Protein AF-A0A1I5VZB1-F1 (afdb_monomer)

Foldseek 3Di:
DPDDPPPVPPPPPPPDPQDKFAFAAQDWLFWTATPVRAIAGEPQKAFDDCPDVLTVVSSVVVCVVGHRHIWGWDAFPPDDQADPVRHGYTQTHDPNDRVSLVCLLQPRIARPPPDDTDCSVSSVVSNVNCLVVCGRCNPPPNVVVVVVVVVVVVVVVVVVVDPVVVVVVVVVVVVVVVVVVVVVVD

Sequence (186 aa):
MKQSFLIILTLLTLNCFGTTTKVTRVIDGDTFETETGEKVRLVGINAPEIRDIFGEEAKQHLISLIENKTVDLEADHISSDRDRYGRLLRYVILNNTDINKQMVLDGYAFAYLKYHFDKEEEYKQAELFSKQENKGIWNNQQSEAIKKEQAKNDNNIFSYFTFKNVIVTASVLLLLIAGIYYYYKK

Secondary structure (DSSP, 8-state):
--SSSSSSSSS-------EEEEEEEE-SSSEEEETTS-EEEETTEEPPPTTSTTHHHHHHHHHHHHTTSEEEEE--SSS-SB-TTS-EEEEEEETTEEHHHHHHHTTSSEE-TTS--TTHHHHHHHHHHHHHTT-GGGSTTTHHHHHHHHHHHHHHHHHHS-HHHHHHHHHHHHHHHHHHHHHHT-

Solvent-accessible surface area (backbone atoms only — not comparable to full-atom values): 10306 Å² total; per-residue (Å²): 143,86,80,85,78,77,76,84,81,77,83,86,84,85,88,76,78,58,49,71,45,40,29,67,43,65,76,37,30,44,33,33,29,33,74,86,70,50,42,39,31,41,48,62,48,44,33,41,52,62,92,43,86,62,3,54,60,15,22,53,52,44,37,76,73,43,52,78,34,70,32,32,38,35,72,55,88,75,42,64,65,48,52,101,83,69,31,37,32,24,47,42,33,48,96,92,36,56,47,46,49,46,36,15,42,54,15,35,25,44,54,38,78,89,58,75,50,89,58,52,70,62,31,47,51,27,32,55,49,11,49,76,70,39,25,58,58,42,25,86,82,50,33,69,57,51,55,52,53,54,54,50,53,56,50,52,57,50,60,71,67,34,72,69,57,57,52,51,52,51,53,53,51,52,51,51,52,51,51,52,53,58,65,73,73,112

pLDDT: mean 85.16, std 17.72, range [46.12, 98.81]

Organism: NCBI:txid1465490

Structure (mmCIF, N/CA/C/O backbone):
data_AF-A0A1I5VZB1-F1
#
_entry.id   AF-A0A1I5VZB1-F1
#
loop_
_atom_site.group_PDB
_atom_site.id
_atom_site.type_symbol
_atom_site.label_atom_id
_atom_site.label_alt_id
_atom_site.label_comp_id
_atom_site.label_asym_id
_atom_site.label_entity_id
_atom_site.label_seq_id
_atom_site.pdbx_PDB_ins_code
_atom_site.Cartn_x
_atom_site.Cartn_y
_atom_site.Cartn_z
_atom_site.occupancy
_atom_site.B_iso_or_equiv
_atom_site.auth_seq_id
_atom_site.auth_comp_id
_atom_site.auth_asym_id
_atom_site.auth_atom_id
_atom_site.pdbx_PDB_model_num
ATOM 1 N N . MET A 1 1 ? -39.648 43.225 0.494 1.00 52.84 1 MET A N 1
ATOM 2 C CA . MET A 1 1 ? -39.355 42.028 -0.332 1.00 52.84 1 MET A CA 1
ATOM 3 C C . MET A 1 1 ? -37.874 41.962 -0.745 1.00 52.84 1 MET A C 1
ATOM 5 O O . MET A 1 1 ? -37.589 41.984 -1.932 1.00 52.84 1 MET A O 1
ATOM 9 N N . LYS A 1 2 ? -36.912 41.913 0.195 1.00 53.19 2 LYS A N 1
ATOM 10 C CA . LYS A 1 2 ? -35.463 41.818 -0.129 1.00 53.19 2 LYS A CA 1
ATOM 11 C C . LYS A 1 2 ? -34.602 41.180 0.986 1.00 53.19 2 LYS A C 1
ATOM 13 O O . LYS A 1 2 ? -33.457 41.566 1.162 1.00 53.19 2 LYS A O 1
ATOM 18 N N . GLN A 1 3 ? -35.122 40.219 1.754 1.00 52.28 3 GLN A N 1
ATOM 19 C CA . GLN A 1 3 ? -34.317 39.564 2.809 1.00 52.28 3 GLN A CA 1
ATOM 20 C C . GLN A 1 3 ? -34.411 38.035 2.864 1.00 52.28 3 GLN A C 1
ATOM 22 O O . GLN A 1 3 ? -33.848 37.423 3.761 1.00 52.28 3 GLN A O 1
ATO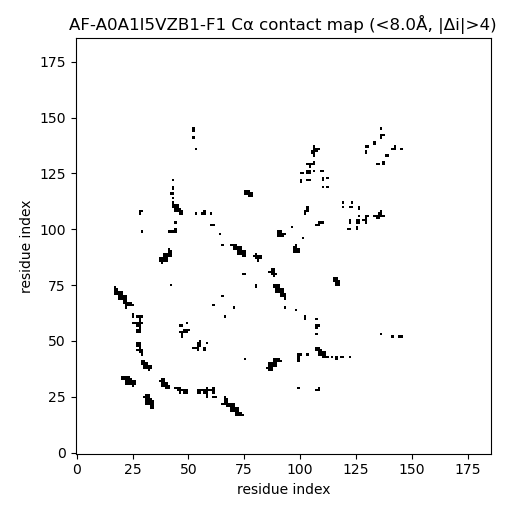M 27 N N . SER A 1 4 ? -35.040 37.391 1.881 1.00 51.84 4 SER A N 1
ATOM 28 C CA . SER A 1 4 ? -35.251 35.935 1.926 1.00 51.84 4 SER A CA 1
ATOM 29 C C . SER A 1 4 ? -34.369 35.139 0.961 1.00 51.84 4 SER A C 1
ATOM 31 O O . SER A 1 4 ? -34.574 33.944 0.815 1.00 51.84 4 SER A O 1
ATOM 33 N N . PHE A 1 5 ? -33.384 35.768 0.307 1.00 54.22 5 PHE A N 1
ATOM 34 C CA . PHE A 1 5 ? -32.565 35.105 -0.721 1.00 54.22 5 PHE A CA 1
ATOM 35 C C . PHE A 1 5 ? -31.127 34.766 -0.288 1.00 54.22 5 PHE A C 1
ATOM 37 O O . PHE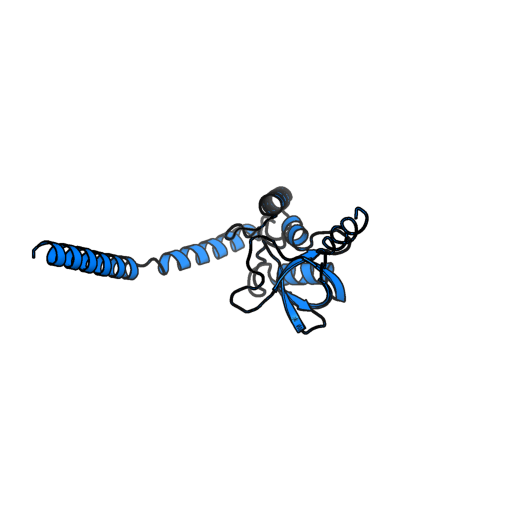 A 1 5 ? -30.378 34.207 -1.079 1.00 54.22 5 PHE A O 1
ATOM 44 N N . LEU A 1 6 ? -30.732 35.070 0.957 1.00 49.91 6 LEU A N 1
ATOM 45 C CA . LEU A 1 6 ? -29.344 34.897 1.424 1.00 49.91 6 LEU A CA 1
ATOM 46 C C . LEU A 1 6 ? -29.113 33.656 2.310 1.00 49.91 6 LEU A C 1
ATOM 48 O O . LEU A 1 6 ? -27.999 33.437 2.762 1.00 49.91 6 LEU A O 1
ATOM 52 N N . ILE A 1 7 ? -30.131 32.825 2.561 1.00 51.12 7 ILE A N 1
ATOM 53 C CA . ILE A 1 7 ? -30.006 31.670 3.482 1.00 51.12 7 ILE A CA 1
ATOM 54 C C . ILE A 1 7 ? -29.963 30.316 2.742 1.00 51.12 7 ILE A C 1
ATOM 56 O O . ILE A 1 7 ? -29.642 29.295 3.335 1.00 51.12 7 ILE A O 1
ATOM 60 N N . ILE A 1 8 ? -30.188 30.286 1.424 1.00 49.72 8 ILE A N 1
ATOM 61 C CA . ILE A 1 8 ? -30.154 29.037 0.630 1.00 49.72 8 ILE A CA 1
ATOM 62 C C . ILE A 1 8 ? -28.765 28.785 -0.010 1.00 49.72 8 ILE A C 1
ATOM 64 O O . ILE A 1 8 ? -28.558 27.769 -0.663 1.00 49.72 8 ILE A O 1
ATOM 68 N N . LEU A 1 9 ? -27.772 29.659 0.219 1.00 49.03 9 LEU A N 1
ATOM 69 C CA . LEU A 1 9 ? -26.422 29.547 -0.370 1.00 49.03 9 LEU A CA 1
ATOM 70 C C . LEU A 1 9 ? -25.318 29.137 0.631 1.00 49.03 9 LEU A C 1
ATOM 72 O O . LEU A 1 9 ? -24.139 29.294 0.341 1.00 49.03 9 LEU A O 1
ATOM 76 N N . THR A 1 10 ? -25.665 28.613 1.810 1.00 51.91 10 THR A N 1
ATOM 77 C CA . THR A 1 10 ? -24.684 28.265 2.866 1.00 51.91 10 THR A CA 1
ATOM 78 C C . THR A 1 10 ? -24.734 26.809 3.342 1.00 51.91 10 THR A C 1
ATOM 80 O O . THR A 1 10 ? -24.196 26.498 4.399 1.00 51.91 10 THR A O 1
ATOM 83 N N . LEU A 1 11 ? -25.326 25.884 2.576 1.00 52.91 11 LEU A N 1
ATOM 84 C CA . LEU A 1 11 ? -25.470 24.474 2.989 1.00 52.91 11 LEU A CA 1
ATOM 85 C C . LEU A 1 11 ? -24.925 23.440 1.990 1.00 52.91 11 LEU A C 1
ATOM 87 O O . LEU A 1 11 ? -25.349 22.289 2.014 1.00 52.91 11 LEU A O 1
ATOM 91 N N . LEU A 1 12 ? -23.974 23.809 1.126 1.00 53.50 12 LEU A N 1
ATOM 92 C CA . LEU A 1 12 ? -23.424 22.868 0.143 1.00 53.50 12 LEU A CA 1
ATOM 93 C C . LEU A 1 12 ? -21.895 22.814 0.095 1.00 53.50 12 LEU A C 1
ATOM 95 O O . LEU A 1 12 ? -21.335 22.838 -0.989 1.00 53.50 12 LEU A O 1
ATOM 99 N N . THR A 1 13 ? -21.204 22.696 1.229 1.00 49.25 13 THR A N 1
ATOM 100 C CA . THR A 1 13 ? -19.806 22.216 1.221 1.00 49.25 13 THR A CA 1
ATOM 101 C C . THR A 1 13 ? -19.456 21.478 2.515 1.00 49.25 13 THR A C 1
ATOM 103 O O . THR A 1 13 ? -18.661 21.950 3.321 1.00 49.25 13 THR A O 1
ATOM 106 N N . LEU A 1 14 ? -20.044 20.300 2.718 1.00 49.00 14 LEU A N 1
ATOM 107 C CA . LEU A 1 14 ? -19.475 19.253 3.575 1.00 49.00 14 LEU A CA 1
ATOM 108 C C . LEU A 1 14 ? -19.420 17.954 2.765 1.00 49.00 14 LEU A C 1
ATOM 110 O O . LEU A 1 14 ? -20.018 16.950 3.125 1.00 49.00 14 LEU A O 1
ATOM 114 N N . ASN A 1 15 ? -18.728 17.988 1.627 1.00 50.28 15 ASN A N 1
ATOM 115 C CA . ASN A 1 15 ? -18.293 16.764 0.961 1.00 50.28 15 ASN A CA 1
ATOM 116 C C . ASN A 1 15 ? -16.797 16.613 1.203 1.00 50.28 15 ASN A C 1
ATOM 118 O O . ASN A 1 15 ? -15.980 16.907 0.341 1.00 50.28 15 ASN A O 1
ATOM 122 N N . CYS A 1 16 ? -16.451 16.216 2.420 1.00 46.12 16 CYS A N 1
ATOM 123 C CA . CYS A 1 16 ? -15.187 15.550 2.684 1.00 46.12 16 CYS A CA 1
ATOM 124 C C . CYS A 1 16 ? -15.420 14.598 3.856 1.00 46.12 16 CYS A C 1
ATOM 126 O O . CYS A 1 16 ? -15.097 14.897 5.000 1.00 46.12 16 CYS A O 1
ATOM 128 N N . PHE A 1 17 ? -16.095 13.485 3.577 1.00 51.88 17 PHE A N 1
ATOM 129 C CA . PHE A 1 17 ? -16.093 12.345 4.484 1.00 51.88 17 PHE A CA 1
ATOM 130 C C . PHE A 1 17 ? -15.093 11.335 3.927 1.00 51.88 17 PHE A C 1
ATOM 132 O O . PHE A 1 17 ? -15.469 10.373 3.259 1.00 51.88 17 PHE A O 1
ATOM 139 N N . GLY A 1 18 ? -13.806 11.574 4.195 1.00 61.34 18 GLY A N 1
ATOM 140 C CA . GLY A 1 18 ? -12.880 10.454 4.324 1.00 61.34 18 GLY A CA 1
ATOM 141 C C . GLY A 1 18 ? -13.451 9.535 5.401 1.00 61.34 18 GLY A C 1
ATOM 142 O O . GLY A 1 18 ? -13.845 10.000 6.473 1.00 61.34 18 GLY A O 1
ATOM 143 N N . THR A 1 19 ? -13.633 8.256 5.084 1.00 88.00 19 THR A N 1
ATOM 144 C CA . THR A 1 19 ? -14.192 7.314 6.060 1.00 88.00 19 THR A CA 1
ATOM 145 C C . THR A 1 19 ? -13.051 6.791 6.908 1.00 88.00 19 THR A C 1
ATOM 147 O O . THR A 1 19 ? -12.214 6.039 6.419 1.00 88.00 19 THR A O 1
ATOM 150 N N . THR A 1 20 ? -13.013 7.189 8.173 1.00 95.69 20 THR A N 1
ATOM 151 C CA . THR A 1 20 ? -12.044 6.672 9.134 1.00 95.69 20 THR A CA 1
ATOM 152 C C . THR A 1 20 ? -12.449 5.269 9.592 1.00 95.69 20 THR A C 1
ATOM 154 O O . THR A 1 20 ? -13.614 5.032 9.917 1.00 95.69 20 THR A O 1
ATOM 157 N N . THR A 1 21 ? -11.508 4.326 9.642 1.00 97.56 21 THR A N 1
ATOM 158 C CA . THR A 1 21 ? -11.770 2.962 10.128 1.00 97.56 21 THR A CA 1
ATOM 159 C C . THR A 1 21 ? -10.525 2.304 10.709 1.00 97.56 21 THR A C 1
ATOM 161 O O . THR A 1 21 ? -9.397 2.611 10.314 1.00 97.56 21 THR A O 1
ATOM 164 N N . LYS A 1 22 ? -10.709 1.379 11.653 1.00 98.25 22 LYS A N 1
ATOM 165 C CA . LYS A 1 22 ? -9.620 0.546 12.164 1.00 98.25 22 LYS A CA 1
ATOM 166 C C . LYS A 1 22 ? -9.310 -0.618 11.222 1.00 98.25 22 LYS A C 1
ATOM 168 O O . LYS A 1 22 ? -10.201 -1.365 10.820 1.00 98.25 22 LYS A O 1
ATOM 173 N N . VAL A 1 23 ? -8.026 -0.821 10.943 1.00 98.56 23 VAL A N 1
ATOM 174 C CA . VAL A 1 23 ? -7.507 -2.001 10.239 1.00 98.56 23 VAL A CA 1
ATOM 175 C C . VAL A 1 23 ? -7.412 -3.169 11.217 1.00 98.56 23 VAL A C 1
ATOM 177 O O . VAL A 1 23 ? -6.721 -3.074 12.235 1.00 98.56 23 VAL A O 1
ATOM 180 N N . THR A 1 24 ? -8.090 -4.275 10.916 1.00 98.38 24 THR A N 1
ATOM 181 C CA . THR A 1 24 ? -8.111 -5.469 11.781 1.00 98.38 24 THR A CA 1
ATOM 182 C C . THR A 1 24 ? -7.200 -6.578 11.293 1.00 98.38 24 THR A C 1
ATOM 184 O O . THR A 1 24 ? -6.676 -7.327 12.116 1.00 98.38 24 THR A O 1
ATOM 187 N N . ARG A 1 25 ? -7.019 -6.701 9.976 1.00 98.50 25 ARG A N 1
ATOM 188 C CA . ARG A 1 25 ? -6.197 -7.756 9.384 1.00 98.50 25 ARG A CA 1
ATOM 189 C C . ARG A 1 25 ? -5.649 -7.343 8.032 1.00 98.50 25 ARG A C 1
ATOM 191 O O . ARG A 1 25 ? -6.422 -7.027 7.129 1.00 98.50 25 ARG A O 1
ATOM 198 N N . VAL A 1 26 ? -4.341 -7.464 7.847 1.00 98.56 26 VAL A N 1
ATOM 199 C CA . VAL A 1 26 ? -3.730 -7.396 6.512 1.00 98.56 26 VAL A CA 1
ATOM 200 C C . VAL A 1 26 ? -3.772 -8.775 5.846 1.00 98.56 26 VAL A C 1
ATOM 202 O O . VAL A 1 26 ? -3.362 -9.786 6.424 1.00 98.56 26 VAL A O 1
ATOM 205 N N . ILE A 1 27 ? -4.306 -8.833 4.625 1.00 97.75 27 ILE A N 1
ATOM 206 C CA . ILE A 1 27 ? -4.474 -10.082 3.873 1.00 97.75 27 ILE A CA 1
ATOM 207 C C . ILE A 1 27 ? -3.175 -10.395 3.121 1.00 97.75 27 ILE A C 1
ATOM 209 O O . ILE A 1 27 ? -2.591 -11.458 3.359 1.00 97.75 27 ILE A O 1
ATOM 213 N N . ASP A 1 28 ? -2.712 -9.449 2.303 1.00 96.81 28 ASP A N 1
ATOM 214 C CA . ASP A 1 28 ? -1.503 -9.480 1.464 1.00 96.81 28 ASP A CA 1
ATOM 215 C C . ASP A 1 28 ? -0.880 -8.065 1.369 1.00 96.81 28 ASP A C 1
ATOM 217 O O . ASP A 1 28 ? -1.233 -7.186 2.154 1.00 96.81 28 ASP A O 1
ATOM 221 N N . GLY A 1 29 ? 0.070 -7.840 0.455 1.00 97.69 29 GLY A N 1
ATOM 222 C CA . GLY A 1 29 ? 0.799 -6.570 0.335 1.00 97.69 29 GLY A CA 1
ATOM 223 C C . GLY A 1 29 ? -0.002 -5.382 -0.218 1.00 97.69 29 GLY A C 1
ATOM 224 O O . GLY A 1 29 ? 0.531 -4.277 -0.269 1.00 97.69 29 GLY A O 1
ATOM 225 N N . ASP A 1 30 ? -1.256 -5.560 -0.637 1.00 98.38 30 ASP A N 1
ATOM 226 C CA . ASP A 1 30 ? -2.090 -4.461 -1.145 1.00 98.38 30 ASP A CA 1
ATOM 227 C C . ASP A 1 30 ? -3.591 -4.596 -0.812 1.00 98.38 30 ASP A C 1
ATOM 229 O O . ASP A 1 30 ? -4.422 -3.842 -1.332 1.00 98.38 30 ASP A O 1
ATOM 233 N N . THR A 1 31 ? -3.946 -5.520 0.084 1.00 98.56 31 THR A N 1
ATOM 234 C CA . THR A 1 31 ? -5.318 -5.777 0.521 1.00 98.56 31 THR A CA 1
ATOM 235 C C . THR A 1 31 ? -5.395 -5.993 2.038 1.00 98.56 31 THR A C 1
ATOM 237 O O . THR A 1 31 ? -4.633 -6.764 2.627 1.00 98.56 31 THR A O 1
ATOM 240 N N . PHE A 1 32 ? -6.381 -5.373 2.689 1.00 98.69 32 PHE A N 1
ATOM 241 C CA . PHE A 1 32 ? -6.665 -5.552 4.118 1.00 98.69 32 PHE A CA 1
ATOM 242 C C . PHE A 1 32 ? -8.170 -5.568 4.412 1.00 98.69 32 PHE A C 1
ATOM 244 O O . PHE A 1 32 ? -9.003 -5.333 3.535 1.00 98.69 32 PHE A O 1
ATOM 251 N N . GLU A 1 33 ? -8.513 -5.871 5.660 1.00 98.62 33 GLU A N 1
ATOM 252 C CA . GLU A 1 33 ? -9.870 -5.883 6.195 1.00 98.62 33 GLU A CA 1
ATOM 253 C C . GLU A 1 33 ? -10.025 -4.867 7.333 1.00 98.62 33 GLU A C 1
ATOM 255 O O . GLU A 1 33 ? -9.123 -4.676 8.160 1.00 98.62 33 GLU A O 1
ATOM 260 N N . THR A 1 34 ? -11.172 -4.196 7.352 1.00 98.31 34 THR A N 1
ATOM 261 C CA . THR A 1 34 ? -11.534 -3.195 8.358 1.00 98.31 34 THR A CA 1
ATOM 262 C C . THR A 1 34 ? -12.249 -3.830 9.554 1.00 98.31 34 THR A C 1
ATOM 264 O O . THR A 1 34 ? -12.634 -5.000 9.543 1.00 98.31 34 THR A O 1
ATOM 267 N N . GLU A 1 35 ? -12.496 -3.052 10.605 1.00 97.38 35 GLU A N 1
ATOM 268 C CA . GLU A 1 35 ? -13.327 -3.478 11.742 1.00 97.38 35 GLU A CA 1
ATOM 269 C C . GLU A 1 35 ? -14.792 -3.741 11.382 1.00 97.38 35 GLU A C 1
ATOM 271 O O . GLU A 1 35 ? -15.477 -4.474 12.091 1.00 97.38 35 GLU A O 1
ATOM 276 N N . THR A 1 36 ? -15.265 -3.187 10.265 1.00 95.81 36 THR A N 1
ATOM 277 C CA . THR A 1 36 ? -16.612 -3.435 9.739 1.00 95.81 36 THR A CA 1
ATOM 278 C C . THR A 1 36 ? -16.685 -4.691 8.866 1.00 95.81 36 THR A C 1
ATOM 280 O O . THR A 1 36 ? -17.767 -5.030 8.394 1.00 95.81 36 THR A O 1
ATOM 283 N N . GLY A 1 37 ? -15.558 -5.379 8.640 1.00 96.56 37 GLY A N 1
ATOM 284 C CA . GLY A 1 37 ? -15.458 -6.534 7.743 1.00 96.56 37 GLY A CA 1
ATOM 285 C C . GLY A 1 37 ? -15.364 -6.168 6.257 1.00 96.56 37 GLY A C 1
ATOM 286 O O . GLY A 1 37 ? -15.418 -7.051 5.399 1.00 96.56 37 GLY A O 1
ATOM 287 N N . GLU A 1 38 ? -15.219 -4.881 5.921 1.00 97.62 38 GLU A N 1
ATOM 288 C CA . GLU A 1 38 ? -15.002 -4.456 4.538 1.00 97.62 38 GLU A CA 1
ATOM 289 C C . GLU A 1 38 ? -13.583 -4.808 4.098 1.00 97.62 38 GLU A C 1
ATOM 291 O O . GLU A 1 38 ? -12.608 -4.556 4.808 1.00 97.62 38 GLU A O 1
ATOM 296 N N . LYS A 1 39 ? -13.459 -5.355 2.888 1.00 98.56 39 LYS A N 1
ATOM 297 C CA . LYS A 1 39 ? -12.159 -5.575 2.253 1.00 98.56 39 LYS A CA 1
ATOM 298 C C . LYS A 1 39 ? -11.787 -4.364 1.422 1.00 98.56 39 LYS A C 1
ATOM 300 O O . LYS A 1 39 ? -12.555 -3.955 0.551 1.00 98.56 39 LYS A O 1
ATOM 305 N N . VAL A 1 40 ? -10.587 -3.853 1.643 1.00 98.62 40 VAL A N 1
ATOM 306 C CA . VAL A 1 40 ? -10.045 -2.691 0.946 1.00 98.62 40 VAL A CA 1
ATOM 307 C C . VAL A 1 40 ? -8.812 -3.119 0.166 1.00 98.62 40 VAL A C 1
ATOM 309 O O . VAL A 1 40 ? -7.920 -3.761 0.717 1.00 98.62 40 VAL A O 1
ATOM 312 N N . ARG A 1 41 ? -8.773 -2.759 -1.115 1.00 98.56 41 ARG A N 1
AT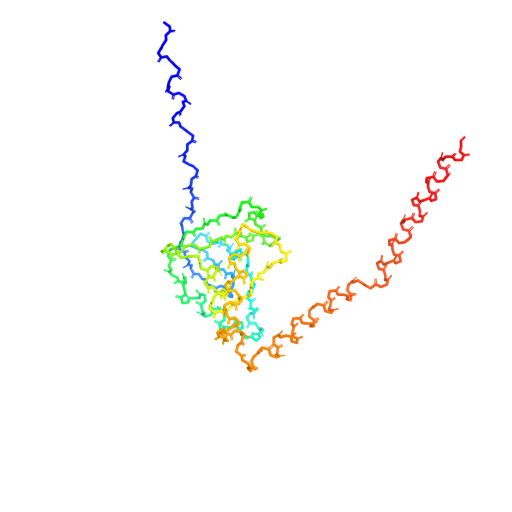OM 313 C CA . ARG A 1 41 ? -7.608 -2.848 -1.988 1.00 98.56 41 ARG A CA 1
ATOM 314 C C . ARG A 1 41 ? -7.023 -1.454 -2.196 1.00 98.56 41 ARG A C 1
ATOM 316 O O . ARG A 1 41 ? -7.746 -0.502 -2.500 1.00 98.56 41 ARG A O 1
ATOM 323 N N . LEU A 1 42 ? -5.707 -1.365 -2.073 1.00 98.69 42 LEU A N 1
ATOM 324 C CA . LEU A 1 42 ? -4.956 -0.139 -2.280 1.00 98.69 42 LEU A CA 1
ATOM 325 C C . LEU A 1 42 ? -5.002 0.248 -3.773 1.00 98.69 42 LEU A C 1
ATOM 327 O O . LEU A 1 42 ? -4.594 -0.517 -4.648 1.00 98.69 42 LEU A O 1
ATOM 331 N N . VAL A 1 43 ? -5.536 1.436 -4.070 1.00 98.25 43 VAL A N 1
ATOM 332 C CA . VAL A 1 43 ? -5.552 2.028 -5.421 1.00 98.25 43 VAL A CA 1
ATOM 333 C C . VAL A 1 43 ? -4.131 2.263 -5.921 1.00 98.25 43 VAL A C 1
ATOM 335 O O . VAL A 1 43 ? -3.251 2.641 -5.148 1.00 98.25 43 VAL A O 1
ATOM 338 N N . GLY A 1 44 ? -3.930 2.069 -7.227 1.00 97.38 44 GLY A N 1
ATOM 339 C CA . GLY A 1 44 ? -2.730 2.502 -7.943 1.00 97.38 44 GLY A CA 1
ATOM 340 C C . GLY A 1 44 ? -1.486 1.641 -7.732 1.00 97.38 44 GLY A C 1
ATOM 341 O O . GLY A 1 44 ? -0.444 1.943 -8.314 1.00 97.38 44 GLY A O 1
ATOM 342 N N . ILE 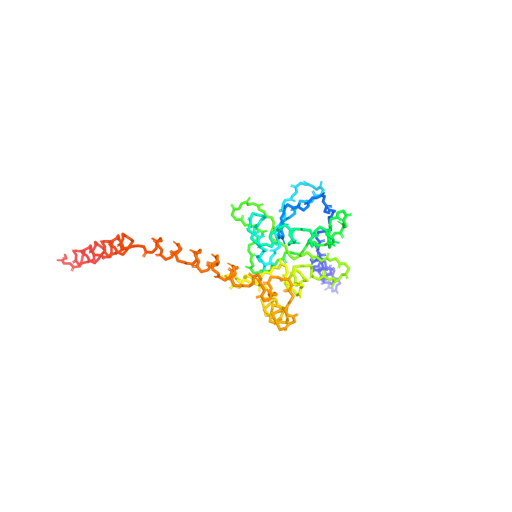A 1 45 ? -1.572 0.563 -6.946 1.00 98.44 45 ILE A N 1
ATOM 343 C CA . ILE A 1 45 ? -0.433 -0.312 -6.658 1.00 98.44 45 ILE A CA 1
ATOM 344 C C . ILE A 1 45 ? -0.739 -1.782 -6.941 1.00 98.44 45 ILE A C 1
ATOM 346 O O . ILE A 1 45 ? -1.896 -2.215 -6.989 1.00 98.44 45 ILE A O 1
ATOM 350 N N . ASN A 1 46 ? 0.330 -2.549 -7.124 1.00 97.50 46 ASN A N 1
ATOM 351 C CA . ASN A 1 46 ? 0.279 -4.001 -7.163 1.00 97.50 46 ASN A CA 1
ATOM 352 C C . ASN A 1 46 ? 1.458 -4.562 -6.370 1.00 97.50 46 ASN A C 1
ATOM 354 O O . ASN A 1 46 ? 2.608 -4.377 -6.773 1.00 97.50 46 ASN A O 1
ATOM 358 N N . ALA A 1 47 ? 1.183 -5.214 -5.247 1.00 97.00 47 ALA A N 1
ATOM 359 C CA . ALA A 1 47 ? 2.209 -5.928 -4.495 1.00 97.00 47 ALA A CA 1
ATOM 360 C C . ALA A 1 47 ? 2.422 -7.338 -5.081 1.00 97.00 47 ALA A C 1
ATOM 362 O O . ALA A 1 47 ? 1.529 -7.857 -5.754 1.00 97.00 47 ALA A O 1
ATOM 363 N N . PRO A 1 48 ? 3.588 -7.972 -4.865 1.00 94.19 48 PRO A N 1
ATOM 364 C CA . PRO A 1 48 ? 3.739 -9.399 -5.132 1.00 94.19 48 PRO A CA 1
ATOM 365 C C . PRO A 1 48 ? 2.716 -10.212 -4.324 1.00 94.19 48 PRO A C 1
ATOM 367 O O . PRO A 1 48 ? 2.462 -9.915 -3.153 1.00 94.19 48 PRO A O 1
ATOM 370 N N . GLU A 1 49 ? 2.130 -11.239 -4.939 1.00 91.06 49 GLU A N 1
ATOM 371 C CA . GLU A 1 49 ? 1.221 -12.147 -4.237 1.00 91.06 49 GLU A CA 1
ATOM 372 C C . GLU A 1 49 ? 1.990 -12.912 -3.154 1.00 91.06 49 GLU A C 1
ATOM 374 O O . GLU A 1 49 ? 3.171 -13.195 -3.318 1.00 91.06 49 GLU A O 1
ATOM 379 N N . ILE A 1 50 ? 1.331 -13.330 -2.068 1.00 90.00 50 ILE A N 1
ATOM 380 C CA . ILE A 1 50 ? 1.988 -13.970 -0.900 1.00 90.00 50 ILE A CA 1
ATOM 381 C C . ILE A 1 50 ? 2.902 -15.150 -1.285 1.00 90.00 50 ILE A C 1
ATOM 383 O O . ILE A 1 50 ? 3.886 -15.432 -0.608 1.00 90.00 50 ILE A O 1
ATOM 387 N N . ARG A 1 51 ? 2.548 -15.882 -2.347 1.00 89.69 51 ARG A N 1
ATOM 388 C CA . ARG A 1 51 ? 3.289 -17.068 -2.808 1.00 89.69 51 ARG A CA 1
ATOM 389 C C . ARG A 1 51 ? 4.439 -16.740 -3.756 1.00 89.69 51 ARG A C 1
ATOM 391 O O . ARG A 1 51 ? 5.248 -17.629 -4.024 1.00 89.69 51 ARG A O 1
ATOM 398 N N . ASP A 1 52 ? 4.475 -15.519 -4.260 1.00 88.12 52 ASP A N 1
ATOM 399 C CA . ASP A 1 52 ? 5.486 -15.051 -5.187 1.00 88.12 52 ASP A CA 1
ATOM 400 C C . ASP A 1 52 ? 6.696 -14.544 -4.401 1.00 88.12 52 ASP A C 1
ATOM 402 O O . ASP A 1 52 ? 6.663 -14.322 -3.184 1.00 88.12 52 ASP A O 1
ATOM 406 N N . ILE A 1 53 ? 7.805 -14.362 -5.109 1.00 88.94 53 ILE A N 1
ATOM 407 C CA . ILE A 1 53 ? 9.019 -13.817 -4.508 1.00 88.94 53 ILE A CA 1
ATOM 408 C C . ILE A 1 53 ? 8.705 -12.423 -3.962 1.00 88.94 53 ILE A C 1
ATOM 410 O O . ILE A 1 53 ? 8.195 -11.573 -4.690 1.00 88.94 53 ILE A O 1
ATOM 414 N N . PHE A 1 54 ? 9.074 -12.188 -2.700 1.00 92.50 54 PHE A N 1
ATOM 415 C CA . PHE A 1 54 ? 8.869 -10.926 -1.983 1.00 92.50 54 PHE A CA 1
ATOM 416 C C . PHE A 1 54 ? 7.425 -10.656 -1.505 1.00 92.50 54 PHE A C 1
ATOM 418 O O . PHE A 1 54 ? 7.138 -9.580 -0.976 1.00 92.50 54 PHE A O 1
ATOM 425 N N . GLY A 1 55 ? 6.503 -11.612 -1.677 1.00 94.75 55 GLY A N 1
ATOM 426 C CA . GLY A 1 55 ? 5.100 -11.463 -1.276 1.00 94.75 55 GLY A CA 1
ATOM 427 C C . GLY A 1 55 ? 4.878 -11.402 0.232 1.00 94.75 55 GLY A C 1
ATOM 428 O O . GLY A 1 55 ? 4.118 -10.561 0.719 1.00 94.75 55 GLY A O 1
ATOM 429 N N . GLU A 1 56 ? 5.559 -12.262 0.991 1.00 96.44 56 GLU A N 1
ATOM 430 C CA . GLU A 1 56 ? 5.469 -12.238 2.455 1.00 96.44 56 GLU A CA 1
ATOM 431 C C . GLU A 1 56 ? 6.100 -10.955 3.005 1.00 96.44 56 GLU A C 1
ATOM 433 O O . GLU A 1 56 ? 5.524 -10.302 3.869 1.00 96.44 56 GLU A O 1
ATOM 438 N N . GLU A 1 57 ? 7.231 -10.525 2.451 1.00 97.19 57 GLU A N 1
ATOM 439 C CA . GLU A 1 57 ? 7.896 -9.276 2.812 1.00 97.19 57 GLU A CA 1
ATOM 440 C C . GLU A 1 57 ? 6.999 -8.056 2.551 1.00 97.19 57 GLU A C 1
ATOM 442 O O . GLU A 1 57 ? 6.880 -7.191 3.420 1.00 97.19 57 GLU A O 1
ATOM 447 N N . ALA A 1 58 ? 6.304 -8.008 1.409 1.00 98.00 58 ALA A N 1
ATOM 448 C CA . ALA A 1 58 ? 5.330 -6.957 1.101 1.00 98.00 58 ALA A CA 1
ATOM 449 C C . ALA A 1 58 ? 4.166 -6.925 2.093 1.00 98.00 58 ALA A C 1
ATOM 451 O O . ALA A 1 58 ? 3.796 -5.857 2.590 1.00 98.00 58 ALA A O 1
ATOM 452 N N . LYS A 1 59 ? 3.626 -8.093 2.445 1.00 98.44 59 LYS A N 1
ATOM 453 C CA . LYS A 1 59 ? 2.588 -8.208 3.471 1.00 98.44 59 LYS A CA 1
ATOM 454 C C . LYS A 1 59 ? 3.076 -7.716 4.834 1.00 98.44 59 LYS A C 1
ATOM 456 O O . LYS A 1 59 ? 2.384 -6.930 5.478 1.00 98.44 59 LYS A O 1
ATOM 461 N N . GLN A 1 60 ? 4.250 -8.162 5.280 1.00 98.62 60 GLN A N 1
ATOM 462 C CA . GLN A 1 60 ? 4.818 -7.763 6.572 1.00 98.62 60 GLN A CA 1
ATOM 463 C C . GLN A 1 60 ? 5.103 -6.258 6.626 1.00 98.62 60 GLN A C 1
ATOM 465 O O . GLN A 1 60 ? 4.864 -5.619 7.655 1.00 98.62 60 GLN A O 1
ATOM 470 N N . HIS A 1 61 ? 5.537 -5.665 5.510 1.00 98.62 61 HIS A N 1
ATOM 471 C CA . HIS A 1 61 ? 5.703 -4.217 5.417 1.00 98.62 61 HIS A CA 1
ATOM 472 C C . HIS A 1 61 ? 4.369 -3.494 5.603 1.00 98.62 61 HIS A C 1
ATOM 474 O O . HIS A 1 61 ? 4.269 -2.626 6.474 1.00 98.62 61 HIS A O 1
ATOM 480 N N . LEU A 1 62 ? 3.312 -3.908 4.894 1.00 98.75 62 LEU A N 1
ATOM 481 C CA . LEU A 1 62 ? 1.986 -3.305 5.057 1.00 98.75 62 LEU A CA 1
ATOM 482 C C . LEU A 1 62 ? 1.437 -3.487 6.485 1.00 98.75 62 LEU A C 1
ATOM 484 O O . LEU A 1 62 ? 0.905 -2.534 7.056 1.00 98.75 62 LEU A O 1
ATOM 488 N N . ILE A 1 63 ? 1.636 -4.656 7.108 1.00 98.81 63 ILE A N 1
ATOM 489 C CA . ILE A 1 63 ? 1.306 -4.894 8.528 1.00 98.81 63 ILE A CA 1
ATOM 490 C C . ILE A 1 63 ? 1.957 -3.833 9.416 1.00 98.81 63 ILE A C 1
ATOM 492 O O . ILE A 1 63 ? 1.272 -3.180 10.206 1.00 98.81 63 ILE A O 1
ATOM 496 N N . SER A 1 64 ? 3.262 -3.607 9.252 1.00 98.69 64 SER A N 1
ATOM 497 C CA . SER A 1 64 ? 4.004 -2.628 10.054 1.00 98.69 64 SER A CA 1
ATOM 498 C C . SER A 1 64 ? 3.476 -1.194 9.886 1.00 98.69 64 SER A C 1
ATOM 500 O O . SER A 1 64 ? 3.473 -0.394 10.835 1.00 98.69 64 SER A O 1
ATOM 502 N N . LEU A 1 65 ? 2.970 -0.872 8.691 1.00 98.62 65 LEU A N 1
ATOM 503 C CA . LEU A 1 65 ? 2.448 0.446 8.365 1.00 98.62 65 LEU A CA 1
ATOM 504 C C . LEU A 1 65 ? 1.054 0.683 8.936 1.00 98.62 65 LEU A C 1
ATOM 506 O O . LEU A 1 65 ? 0.840 1.770 9.474 1.00 98.62 65 LEU A O 1
ATOM 510 N N . ILE A 1 66 ? 0.133 -0.283 8.872 1.00 98.69 66 ILE A N 1
ATOM 511 C CA . ILE A 1 66 ? -1.293 -0.002 9.127 1.00 98.69 66 ILE A CA 1
ATOM 512 C C . ILE A 1 66 ? -2.021 -0.967 10.065 1.00 98.69 66 ILE A C 1
ATOM 514 O O . ILE A 1 66 ? -3.090 -0.603 10.551 1.00 98.69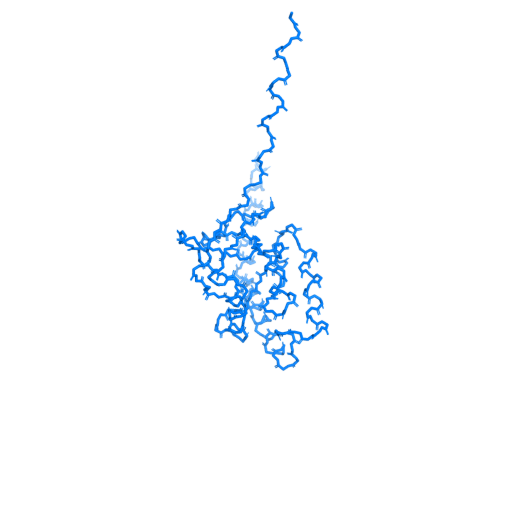 66 ILE A O 1
ATOM 518 N N . GLU A 1 67 ? -1.507 -2.165 10.352 1.00 98.19 67 GLU A N 1
ATOM 519 C CA . GLU A 1 67 ? -2.284 -3.134 11.134 1.00 98.19 67 GLU A CA 1
ATOM 520 C C . GLU A 1 67 ? -2.535 -2.636 12.563 1.00 98.19 67 GLU A C 1
ATOM 522 O O . GLU A 1 67 ? -1.655 -2.069 13.213 1.00 98.19 67 GLU A O 1
ATOM 527 N N . ASN A 1 68 ? -3.764 -2.831 13.053 1.00 98.31 68 ASN A N 1
ATOM 528 C CA . ASN A 1 68 ? -4.263 -2.314 14.330 1.00 98.31 68 ASN A CA 1
ATOM 529 C C . ASN A 1 68 ? -4.287 -0.781 14.458 1.00 98.31 68 ASN A C 1
ATOM 531 O O . ASN A 1 68 ? -4.550 -0.276 15.554 1.00 98.31 68 ASN A O 1
ATOM 535 N N . LYS A 1 69 ? -4.066 -0.038 13.368 1.00 98.50 69 LYS A N 1
ATOM 536 C CA . LYS A 1 69 ? -4.157 1.427 13.334 1.00 98.50 69 LYS A CA 1
ATOM 537 C C . LYS A 1 69 ? -5.487 1.874 12.734 1.00 98.50 69 LYS A C 1
ATOM 539 O O . LYS A 1 69 ? -6.161 1.128 12.024 1.00 98.50 69 LYS A O 1
ATOM 544 N N . THR A 1 70 ? -5.857 3.108 13.043 1.00 98.44 70 THR A N 1
ATOM 545 C CA . THR A 1 70 ? -7.005 3.793 12.452 1.00 98.44 70 THR A CA 1
ATOM 546 C C . THR A 1 70 ? -6.522 4.608 11.259 1.00 98.44 70 THR A C 1
ATOM 548 O O . THR A 1 70 ? -5.602 5.409 11.410 1.00 98.44 70 THR A O 1
ATOM 551 N N . VAL A 1 71 ? -7.116 4.380 10.090 1.00 98.44 71 VAL A N 1
ATOM 552 C CA . VAL A 1 71 ? -6.742 5.008 8.815 1.00 98.44 71 VAL A CA 1
ATOM 553 C C . VAL A 1 71 ? -7.936 5.728 8.206 1.00 98.44 71 VAL A C 1
ATOM 555 O O . VAL A 1 71 ? -9.080 5.329 8.433 1.00 98.44 71 VAL A O 1
ATOM 558 N N . ASP A 1 72 ? -7.665 6.745 7.399 1.00 98.25 72 ASP A N 1
ATOM 559 C CA . ASP A 1 72 ? -8.669 7.408 6.578 1.00 98.25 72 ASP A CA 1
ATOM 560 C C . ASP A 1 72 ? -8.707 6.767 5.191 1.00 98.25 72 ASP A C 1
ATOM 562 O O . ASP A 1 72 ? -7.677 6.537 4.552 1.00 98.25 72 ASP A O 1
ATOM 566 N N . LEU A 1 73 ? -9.916 6.447 4.737 1.00 98.00 73 LEU A N 1
ATOM 567 C CA . LEU A 1 73 ? -10.166 5.878 3.423 1.00 98.00 73 LEU A CA 1
ATOM 568 C C . LEU A 1 73 ? -10.703 6.955 2.489 1.00 98.00 73 LEU A C 1
ATOM 570 O O . LEU A 1 73 ? -11.822 7.447 2.671 1.00 98.00 73 LEU A O 1
ATOM 574 N N . GLU A 1 74 ? -9.931 7.257 1.453 1.00 97.31 74 GLU A N 1
ATOM 575 C CA . GLU A 1 74 ? -10.305 8.189 0.394 1.00 97.31 74 GLU A CA 1
ATOM 576 C C . GLU A 1 74 ? -10.588 7.413 -0.894 1.00 97.31 74 GLU A C 1
ATOM 578 O O . GLU A 1 74 ? -9.808 6.551 -1.307 1.00 97.31 74 GLU A O 1
ATOM 583 N N . ALA A 1 75 ? -11.731 7.686 -1.520 1.00 96.69 75 ALA A N 1
ATOM 584 C CA . ALA A 1 75 ? -12.016 7.174 -2.852 1.00 96.69 75 ALA A CA 1
ATOM 585 C C . ALA A 1 75 ? -11.210 7.960 -3.891 1.00 96.69 75 ALA A C 1
ATOM 587 O O . ALA A 1 75 ? -10.963 9.154 -3.733 1.00 96.69 75 ALA A O 1
ATOM 588 N N . ASP A 1 76 ? -10.820 7.278 -4.957 1.00 96.00 76 ASP A N 1
ATOM 589 C CA . ASP A 1 76 ? -10.277 7.925 -6.143 1.00 96.00 76 ASP A CA 1
ATOM 590 C C . ASP A 1 76 ? -11.420 8.474 -7.010 1.00 96.00 76 ASP A C 1
ATOM 592 O O . ASP A 1 76 ? -12.499 7.878 -7.061 1.00 96.00 76 ASP A O 1
ATOM 596 N N . HIS A 1 77 ? -11.216 9.618 -7.667 1.00 94.88 77 HIS A N 1
ATOM 597 C CA . HIS A 1 77 ? -12.312 10.306 -8.360 1.00 94.88 77 HIS A CA 1
ATOM 598 C C . HIS A 1 77 ? -12.612 9.724 -9.743 1.00 94.88 77 HIS A C 1
ATOM 600 O O . HIS A 1 77 ? -13.701 9.955 -10.275 1.00 94.88 77 HIS A O 1
ATOM 606 N N . ILE A 1 78 ? -11.662 8.997 -10.339 1.00 93.69 78 ILE A N 1
ATOM 607 C CA . ILE A 1 78 ? -11.774 8.505 -11.717 1.00 93.69 78 ILE A CA 1
ATOM 608 C C . ILE A 1 78 ? -11.930 6.989 -11.817 1.00 93.69 78 ILE A C 1
ATOM 610 O O . ILE A 1 78 ? -12.581 6.500 -12.744 1.00 93.69 78 ILE A O 1
ATOM 614 N N . SER A 1 79 ? -11.372 6.233 -10.877 1.00 90.94 79 SER A N 1
ATOM 615 C CA . SER A 1 79 ? -11.539 4.786 -10.813 1.00 90.94 79 SER A CA 1
ATOM 616 C C . SER A 1 79 ? -12.858 4.393 -10.143 1.00 90.94 79 SER A C 1
ATOM 618 O O . SER A 1 79 ? -13.556 5.182 -9.509 1.00 90.94 79 SER A O 1
ATOM 620 N N . SER A 1 80 ? -13.261 3.141 -10.358 1.00 93.81 80 SER A N 1
ATOM 621 C CA . SER A 1 80 ? -14.487 2.610 -9.762 1.00 93.81 80 SER A CA 1
ATOM 622 C C . SER A 1 80 ? -14.361 2.506 -8.241 1.00 93.81 80 SER A C 1
ATOM 624 O O . SER A 1 80 ? -13.294 2.202 -7.725 1.00 93.81 80 SER A O 1
ATOM 626 N N . ASP A 1 81 ? -15.477 2.656 -7.524 1.00 96.00 81 ASP A N 1
ATOM 627 C CA . ASP A 1 81 ? -15.503 2.531 -6.059 1.00 96.00 81 ASP A CA 1
ATOM 628 C C . ASP A 1 81 ? -15.076 1.137 -5.563 1.00 96.00 81 ASP A C 1
ATOM 630 O O . ASP A 1 81 ? -14.484 0.989 -4.491 1.00 96.00 81 ASP A O 1
ATOM 634 N N . ARG A 1 82 ? -15.379 0.108 -6.361 1.00 97.12 82 ARG A N 1
ATOM 635 C CA . ARG A 1 82 ? -15.059 -1.290 -6.083 1.00 97.12 82 ARG A CA 1
ATOM 636 C C . ARG A 1 82 ? -14.474 -1.983 -7.296 1.00 97.12 82 ARG A C 1
ATOM 638 O O . ARG A 1 82 ? -14.801 -1.656 -8.437 1.00 97.12 82 ARG A O 1
ATOM 645 N N . ASP A 1 83 ? -13.656 -2.992 -7.036 1.00 95.44 83 ASP A N 1
ATOM 646 C CA . ASP A 1 83 ? -13.199 -3.907 -8.073 1.00 95.44 83 ASP A CA 1
ATOM 647 C C . ASP A 1 83 ? -14.217 -5.027 -8.362 1.00 95.44 83 ASP A C 1
ATOM 649 O O . ASP A 1 83 ? -15.249 -5.178 -7.705 1.00 95.44 83 ASP A O 1
ATOM 653 N N . ARG A 1 84 ? -13.902 -5.867 -9.353 1.00 95.75 84 ARG A N 1
ATOM 654 C CA . ARG A 1 84 ? -14.736 -7.010 -9.765 1.00 95.75 84 ARG A CA 1
ATOM 655 C C . ARG A 1 84 ? -14.960 -8.078 -8.684 1.00 95.75 84 ARG A C 1
ATOM 657 O O . ARG A 1 84 ? -15.802 -8.949 -8.878 1.00 95.75 84 ARG A O 1
ATOM 664 N N . TYR A 1 85 ? -14.182 -8.060 -7.603 1.00 95.62 85 TYR A N 1
ATOM 665 C CA . TYR A 1 85 ? -14.304 -8.978 -6.469 1.00 95.62 85 TYR A CA 1
ATOM 666 C C . TYR A 1 85 ? -15.079 -8.349 -5.305 1.00 95.62 85 TYR A C 1
ATOM 668 O O . TYR A 1 85 ? -15.224 -8.974 -4.255 1.00 95.62 85 TYR A O 1
ATOM 676 N N . GLY A 1 86 ? -15.578 -7.123 -5.484 1.00 96.62 86 GLY A N 1
ATOM 677 C CA . GLY A 1 86 ? -16.334 -6.389 -4.481 1.00 96.62 86 GLY A CA 1
ATOM 678 C C . GLY A 1 86 ? -15.468 -5.724 -3.413 1.00 96.62 86 GLY A C 1
ATOM 679 O O . GLY A 1 86 ? -16.025 -5.254 -2.424 1.00 96.62 86 GLY A O 1
ATOM 680 N N . ARG A 1 87 ? -14.140 -5.655 -3.576 1.00 98.44 87 ARG A N 1
ATOM 681 C CA . ARG A 1 87 ? -13.264 -4.925 -2.641 1.00 98.44 87 ARG A CA 1
ATOM 682 C C . ARG A 1 87 ? -13.392 -3.427 -2.884 1.00 98.44 87 ARG A C 1
ATOM 684 O O . ARG A 1 87 ? -13.428 -3.014 -4.041 1.00 98.44 87 ARG A O 1
ATOM 691 N N . LEU A 1 88 ? -13.424 -2.632 -1.818 1.00 98.06 88 LEU A N 1
ATOM 692 C CA . LEU A 1 88 ? -13.318 -1.176 -1.909 1.00 98.06 88 LEU A CA 1
ATOM 693 C C . LEU A 1 88 ? -11.958 -0.786 -2.481 1.00 98.06 88 LEU A C 1
ATOM 695 O O . LEU A 1 88 ? -10.939 -1.326 -2.060 1.00 98.06 88 LEU A O 1
ATOM 699 N N . LEU A 1 89 ? -11.938 0.166 -3.405 1.00 97.94 89 LEU A N 1
ATOM 700 C CA . LEU A 1 89 ? -10.720 0.752 -3.951 1.00 97.94 89 LEU A CA 1
ATOM 701 C C . LEU A 1 89 ? -10.462 2.084 -3.249 1.00 97.94 89 LEU A C 1
ATOM 703 O O . LEU A 1 89 ? -11.255 3.016 -3.383 1.00 97.94 89 LEU A O 1
ATOM 707 N N . ARG A 1 90 ? -9.397 2.163 -2.441 1.00 98.31 90 ARG A N 1
ATOM 708 C CA . ARG A 1 90 ? -9.093 3.359 -1.640 1.00 98.31 90 ARG A CA 1
ATOM 709 C C . ARG A 1 90 ? -7.627 3.774 -1.690 1.00 98.31 90 ARG A C 1
ATOM 711 O O . ARG A 1 90 ? -6.725 2.931 -1.745 1.00 98.31 90 ARG A O 1
ATOM 718 N N . TYR A 1 91 ? -7.405 5.079 -1.590 1.00 98.44 91 TYR A N 1
ATOM 719 C CA . TYR A 1 91 ? -6.192 5.628 -1.000 1.00 98.44 91 TYR A CA 1
ATOM 720 C C . TYR A 1 91 ? -6.306 5.522 0.519 1.00 98.44 91 TYR A C 1
ATOM 722 O O . TYR A 1 91 ? -7.329 5.891 1.100 1.00 98.44 91 TYR A O 1
ATOM 730 N N . VAL A 1 92 ? -5.270 4.981 1.153 1.00 98.50 92 VAL A N 1
ATOM 731 C CA . VAL A 1 92 ? -5.215 4.809 2.605 1.00 98.50 92 VAL A CA 1
ATOM 732 C C . VAL A 1 92 ? -4.316 5.891 3.177 1.00 98.50 92 VAL A C 1
ATOM 734 O O . VAL A 1 92 ? -3.111 5.898 2.919 1.00 98.50 92 VAL A O 1
ATOM 737 N N . ILE A 1 93 ? -4.897 6.801 3.952 1.00 98.50 93 ILE A N 1
ATOM 738 C CA . ILE A 1 93 ? -4.170 7.899 4.582 1.00 98.50 93 ILE A CA 1
ATOM 739 C C . ILE A 1 93 ? -3.994 7.605 6.072 1.00 98.50 93 ILE A C 1
ATOM 741 O O . ILE A 1 93 ? -4.941 7.274 6.782 1.00 98.50 93 ILE A O 1
ATOM 745 N N . LEU A 1 94 ? -2.762 7.724 6.562 1.00 98.06 94 LEU A N 1
ATOM 746 C CA . LEU A 1 94 ? -2.433 7.609 7.981 1.00 98.06 94 LEU A CA 1
ATOM 747 C C . LEU A 1 94 ? -1.498 8.752 8.363 1.00 98.06 94 LEU A C 1
ATOM 749 O O . LEU A 1 94 ? -0.404 8.858 7.815 1.00 98.06 94 LEU A O 1
ATOM 753 N N . ASN A 1 95 ? -1.901 9.603 9.310 1.00 96.19 95 ASN A N 1
ATOM 754 C CA . ASN A 1 95 ? -1.109 10.763 9.743 1.00 96.19 95 ASN A CA 1
ATOM 755 C C . ASN A 1 95 ? -0.627 11.627 8.555 1.00 96.19 95 ASN A C 1
ATOM 757 O O . ASN A 1 95 ? 0.559 11.941 8.450 1.00 96.19 95 ASN A O 1
ATOM 761 N N . ASN A 1 96 ? -1.534 11.958 7.628 1.00 96.00 96 ASN A N 1
ATOM 762 C CA . ASN A 1 96 ? -1.260 12.687 6.376 1.00 96.00 96 ASN A CA 1
ATOM 763 C C . ASN A 1 96 ? -0.291 11.987 5.402 1.00 96.00 96 ASN A C 1
ATOM 765 O O . ASN A 1 96 ? 0.198 12.613 4.462 1.00 96.00 96 ASN A O 1
ATOM 769 N N . THR A 1 97 ? -0.006 10.701 5.607 1.00 98.25 97 THR A N 1
ATOM 770 C CA . THR A 1 97 ? 0.831 9.894 4.713 1.00 98.25 97 THR A CA 1
ATOM 771 C C . THR A 1 97 ? -0.045 9.008 3.841 1.00 98.25 97 THR A C 1
ATOM 773 O O . THR A 1 97 ? -0.861 8.251 4.361 1.00 98.25 97 THR A O 1
ATOM 776 N N . ASP A 1 98 ? 0.154 9.076 2.525 1.00 98.62 98 ASP A N 1
ATOM 777 C CA . ASP A 1 98 ? -0.426 8.136 1.562 1.00 98.62 98 ASP A CA 1
ATOM 778 C C . ASP A 1 98 ? 0.327 6.799 1.643 1.00 98.62 98 ASP A C 1
ATOM 780 O O . ASP A 1 98 ? 1.459 6.675 1.165 1.00 98.62 98 ASP A O 1
ATOM 784 N N . ILE A 1 99 ? -0.295 5.807 2.281 1.00 98.81 99 ILE A N 1
ATOM 785 C CA . ILE A 1 99 ? 0.299 4.486 2.509 1.00 98.81 99 ILE A CA 1
ATOM 786 C C . ILE A 1 99 ? 0.500 3.732 1.199 1.00 98.81 99 ILE A C 1
ATOM 788 O O . ILE A 1 99 ? 1.499 3.034 1.045 1.00 98.81 99 ILE A O 1
ATOM 792 N N . ASN A 1 100 ? -0.395 3.893 0.230 1.00 98.75 100 ASN A N 1
ATOM 793 C CA . ASN A 1 100 ? -0.268 3.238 -1.064 1.00 98.75 100 ASN A CA 1
ATOM 794 C C . ASN A 1 100 ? 1.004 3.724 -1.774 1.00 98.75 100 ASN A C 1
ATOM 796 O O . ASN A 1 100 ? 1.823 2.914 -2.209 1.00 98.75 100 ASN A O 1
ATOM 800 N N . LYS A 1 101 ? 1.228 5.044 -1.809 1.00 98.81 101 LYS A N 1
ATOM 801 C CA . LYS A 1 101 ? 2.478 5.615 -2.333 1.00 98.81 101 LYS A CA 1
ATOM 802 C C . LYS A 1 101 ? 3.689 5.150 -1.528 1.00 98.81 101 LYS A C 1
ATOM 804 O O . LYS A 1 101 ? 4.727 4.860 -2.117 1.00 98.81 101 LYS A O 1
ATOM 809 N N . GLN A 1 102 ? 3.563 5.065 -0.203 1.00 98.81 102 GLN A N 1
ATOM 810 C CA . GLN A 1 102 ? 4.640 4.613 0.679 1.00 98.81 102 GLN A CA 1
ATOM 811 C C . GLN A 1 102 ? 5.073 3.171 0.365 1.00 98.81 1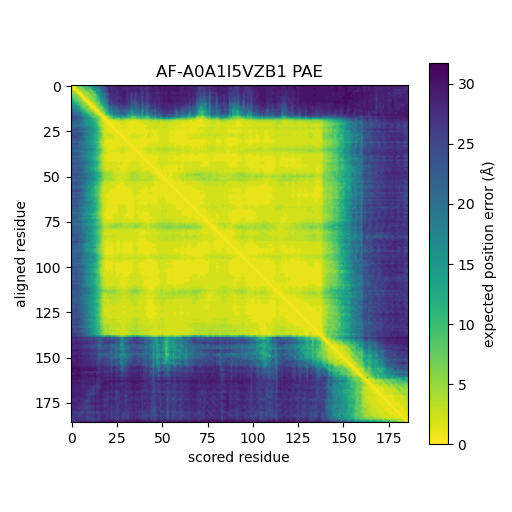02 GLN A C 1
ATOM 813 O O . GLN A 1 102 ? 6.271 2.910 0.279 1.00 98.81 102 GLN A O 1
ATOM 818 N N . MET A 1 103 ? 4.130 2.261 0.092 1.00 98.81 103 MET A N 1
ATOM 819 C CA . MET A 1 103 ? 4.434 0.887 -0.339 1.00 98.81 103 MET A CA 1
ATOM 820 C C . MET A 1 103 ? 5.305 0.858 -1.602 1.00 98.81 103 MET A C 1
ATOM 822 O O . MET A 1 103 ? 6.260 0.083 -1.678 1.00 98.81 103 MET A O 1
ATOM 826 N N . VAL A 1 104 ? 5.011 1.725 -2.577 1.00 98.69 104 VAL A N 1
ATOM 827 C CA . VAL A 1 104 ? 5.810 1.856 -3.807 1.00 98.69 104 VAL A CA 1
ATOM 828 C C . VAL A 1 104 ? 7.171 2.488 -3.515 1.00 98.69 104 VAL A C 1
ATOM 830 O O . VAL A 1 104 ? 8.200 1.973 -3.947 1.00 98.69 104 VAL A O 1
ATOM 833 N N . LEU A 1 105 ? 7.196 3.576 -2.743 1.00 98.56 105 LEU A N 1
ATOM 834 C CA . LEU A 1 105 ? 8.412 4.315 -2.393 1.00 98.56 105 LEU A CA 1
ATOM 835 C C . LEU A 1 105 ? 9.428 3.463 -1.617 1.00 98.56 105 LEU A C 1
ATOM 837 O O . LEU A 1 105 ? 10.642 3.668 -1.738 1.00 98.56 105 LEU A O 1
ATOM 841 N N . ASP A 1 106 ? 8.938 2.514 -0.824 1.00 98.19 106 ASP A N 1
ATOM 842 C CA . ASP A 1 106 ? 9.753 1.570 -0.061 1.00 98.19 106 ASP A CA 1
ATOM 843 C C . ASP A 1 106 ? 10.135 0.318 -0.860 1.00 98.19 106 ASP A C 1
ATOM 845 O O . ASP A 1 106 ? 10.933 -0.488 -0.385 1.00 98.19 106 ASP A O 1
ATOM 849 N N . GLY A 1 107 ? 9.622 0.163 -2.084 1.00 97.31 107 GLY A N 1
ATOM 850 C CA . GLY A 1 107 ? 9.919 -0.973 -2.955 1.00 97.31 107 GLY A CA 1
ATOM 851 C C . GLY A 1 107 ? 9.190 -2.262 -2.568 1.00 97.31 107 GLY A C 1
ATOM 852 O O . GLY A 1 107 ? 9.688 -3.342 -2.869 1.00 97.31 107 GLY A O 1
ATOM 853 N N . TYR A 1 108 ? 8.035 -2.179 -1.904 1.00 97.62 108 TYR A N 1
ATOM 854 C CA . TYR A 1 108 ? 7.198 -3.338 -1.549 1.00 97.62 108 TYR A CA 1
ATOM 855 C C . TYR A 1 108 ? 5.959 -3.489 -2.443 1.00 97.62 108 TYR A C 1
ATOM 857 O O . TYR A 1 108 ? 5.204 -4.448 -2.304 1.00 97.62 108 TYR A O 1
ATOM 865 N N . ALA A 1 109 ? 5.759 -2.570 -3.386 1.00 97.88 109 ALA A N 1
ATOM 866 C CA . ALA A 1 109 ? 4.760 -2.678 -4.438 1.00 97.88 109 ALA A CA 1
ATOM 867 C C . ALA A 1 109 ? 5.236 -1.981 -5.719 1.00 97.88 109 ALA A C 1
ATOM 869 O O . ALA A 1 109 ? 6.089 -1.093 -5.687 1.00 97.88 109 ALA A O 1
ATOM 870 N N . PHE A 1 110 ? 4.652 -2.371 -6.847 1.00 97.75 110 PHE A N 1
ATOM 871 C CA . PHE A 1 110 ? 4.808 -1.697 -8.134 1.00 97.75 110 PHE A CA 1
ATOM 872 C C . PHE A 1 110 ? 3.763 -0.594 -8.294 1.00 97.75 110 PHE A C 1
ATOM 874 O O . PHE A 1 110 ? 2.629 -0.743 -7.825 1.00 97.75 110 PHE A O 1
ATOM 881 N N . ALA A 1 111 ? 4.099 0.464 -9.033 1.00 97.50 111 ALA A N 1
ATOM 882 C CA . ALA A 1 111 ? 3.098 1.414 -9.513 1.00 97.50 111 ALA A CA 1
ATOM 883 C C . ALA A 1 111 ? 2.255 0.743 -10.611 1.00 97.50 111 ALA A C 1
ATOM 885 O O . ALA A 1 111 ? 2.762 0.362 -11.669 1.00 97.50 111 ALA A O 1
ATOM 886 N N . TYR A 1 112 ? 0.953 0.578 -10.379 1.00 95.94 112 TYR A N 1
ATOM 887 C CA . TYR A 1 112 ? 0.082 -0.194 -11.264 1.00 95.94 112 TYR A CA 1
ATOM 888 C C . TYR A 1 112 ? -0.608 0.678 -12.316 1.00 95.94 112 TYR A C 1
ATOM 890 O O . TYR A 1 112 ? -1.821 0.866 -12.315 1.00 95.94 112 TYR A O 1
ATOM 898 N N . LEU A 1 113 ? 0.186 1.171 -13.266 1.00 94.38 113 LEU A N 1
ATOM 899 C CA . LEU A 1 113 ? -0.225 2.125 -14.310 1.00 94.38 113 LEU A CA 1
ATOM 900 C C . LEU A 1 113 ? -1.076 1.513 -15.443 1.00 94.38 113 LEU A C 1
ATOM 902 O O . LEU A 1 113 ? -1.247 2.116 -16.498 1.00 94.38 113 LEU A O 1
ATOM 906 N N . LYS A 1 114 ? -1.585 0.286 -15.267 1.00 92.25 114 LYS A N 1
ATOM 907 C CA . LYS A 1 114 ? -2.464 -0.363 -16.255 1.00 92.25 114 LYS A CA 1
ATOM 908 C C . LYS A 1 114 ? -3.846 0.296 -16.311 1.00 92.25 114 LYS A C 1
ATOM 910 O O . LYS A 1 114 ? -4.492 0.263 -17.357 1.00 92.25 114 LYS A O 1
ATOM 915 N N . TYR A 1 115 ? -4.307 0.832 -15.186 1.00 89.81 115 TYR A N 1
ATOM 916 C CA . TYR A 1 115 ? -5.586 1.523 -15.055 1.00 89.81 115 TYR A CA 1
ATOM 917 C C . TYR A 1 115 ? -5.341 2.962 -14.630 1.00 89.81 115 TYR A C 1
ATOM 919 O O . TYR A 1 115 ? -4.362 3.223 -13.935 1.00 89.81 115 TYR A O 1
ATOM 927 N N . HIS A 1 116 ? -6.244 3.859 -15.025 1.00 93.94 116 HIS A N 1
ATOM 928 C CA . HIS A 1 116 ? -6.110 5.263 -14.679 1.00 93.94 116 HIS A CA 1
ATOM 929 C C . HIS A 1 116 ? -6.555 5.566 -13.241 1.00 93.94 116 HIS A C 1
ATOM 931 O O . HIS A 1 116 ? -7.569 5.023 -12.795 1.00 93.94 116 HIS A O 1
ATOM 937 N N . PHE A 1 117 ? -5.803 6.416 -12.536 1.00 96.69 117 PHE A N 1
ATOM 938 C CA . PHE A 1 117 ? -6.103 6.921 -11.184 1.00 96.69 117 PHE A CA 1
ATOM 939 C C . PHE A 1 117 ? -5.474 8.311 -10.953 1.00 96.69 117 PHE A C 1
ATOM 941 O O . PHE A 1 117 ? -4.499 8.678 -11.607 1.00 96.69 117 PHE A O 1
ATOM 948 N N . ASP A 1 118 ? -6.012 9.104 -10.024 1.00 96.75 118 ASP A N 1
ATOM 949 C CA . ASP A 1 118 ? -5.657 10.527 -9.865 1.00 96.75 118 ASP A CA 1
ATOM 950 C C . ASP A 1 118 ? -4.157 10.772 -9.603 1.00 96.75 118 ASP A C 1
ATOM 952 O O . ASP A 1 118 ? -3.595 11.774 -10.047 1.00 96.75 118 ASP A O 1
ATOM 956 N N . LYS A 1 119 ? -3.494 9.859 -8.881 1.00 97.38 119 LYS A N 1
ATOM 957 C CA . LYS A 1 119 ? -2.109 10.016 -8.389 1.00 97.38 119 LYS A CA 1
ATOM 958 C C . LYS A 1 119 ? -1.049 9.273 -9.219 1.00 97.38 119 LYS A C 1
ATOM 960 O O . LYS A 1 119 ? 0.049 9.017 -8.719 1.00 97.38 119 LYS A O 1
ATOM 965 N N . GLU A 1 120 ? -1.346 8.917 -10.472 1.00 97.44 120 GLU A N 1
ATOM 966 C CA . GLU A 1 120 ? -0.461 8.124 -11.352 1.00 97.44 120 GLU A CA 1
ATOM 967 C C . GLU A 1 120 ? 0.984 8.628 -11.398 1.00 97.44 120 GLU A C 1
ATOM 969 O O . GLU A 1 120 ? 1.926 7.858 -11.186 1.00 97.44 120 GLU A O 1
ATOM 974 N N . GLU A 1 121 ? 1.171 9.924 -11.662 1.00 98.00 121 GLU A N 1
ATOM 975 C CA . GLU A 1 121 ? 2.510 10.488 -11.828 1.00 98.00 121 GLU A CA 1
ATOM 976 C C . GLU A 1 121 ? 3.288 10.469 -10.505 1.00 98.00 121 GLU A C 1
ATOM 978 O O . GLU A 1 121 ? 4.470 10.133 -10.497 1.00 98.00 121 GLU A O 1
ATOM 983 N N . GLU A 1 122 ? 2.634 10.716 -9.367 1.00 98.38 122 GLU A N 1
ATOM 984 C CA . GLU A 1 122 ? 3.283 10.614 -8.055 1.00 98.38 122 GLU A CA 1
ATOM 985 C C . GLU A 1 122 ? 3.788 9.193 -7.775 1.00 98.38 122 GLU A C 1
ATOM 987 O O . GLU A 1 122 ? 4.891 9.015 -7.254 1.00 98.38 122 GLU A O 1
ATOM 992 N N . TYR A 1 123 ? 2.998 8.176 -8.128 1.00 98.50 123 TYR A N 1
ATOM 993 C CA . TYR A 1 123 ? 3.332 6.777 -7.848 1.00 98.50 123 TYR A CA 1
ATOM 994 C C . TYR A 1 123 ? 4.427 6.292 -8.792 1.00 98.50 123 TYR A C 1
ATOM 996 O O . TYR A 1 123 ? 5.346 5.588 -8.375 1.00 98.50 123 TYR A O 1
ATOM 1004 N N . LYS A 1 124 ? 4.392 6.739 -10.048 1.00 98.31 124 LYS A N 1
ATOM 1005 C CA . LYS A 1 124 ? 5.467 6.514 -11.013 1.00 98.31 124 LYS A CA 1
ATOM 1006 C C . LYS A 1 124 ? 6.792 7.107 -10.533 1.00 98.31 124 LYS A C 1
ATOM 1008 O O . LYS A 1 124 ? 7.811 6.423 -10.597 1.00 98.31 124 LYS A O 1
ATOM 1013 N N . GLN A 1 125 ? 6.797 8.340 -10.022 1.00 98.50 125 GLN A N 1
ATOM 1014 C CA . GLN A 1 125 ? 8.015 8.951 -9.476 1.00 98.50 125 GLN A CA 1
ATOM 1015 C C . GLN A 1 125 ? 8.511 8.228 -8.215 1.00 98.50 125 GLN A C 1
ATOM 1017 O O . GLN A 1 125 ? 9.713 7.996 -8.080 1.00 98.50 125 GLN A O 1
ATOM 1022 N N . ALA A 1 126 ? 7.604 7.800 -7.330 1.00 98.50 126 ALA A N 1
ATOM 1023 C CA . ALA A 1 126 ? 7.958 6.979 -6.171 1.00 98.50 126 ALA A CA 1
ATOM 1024 C C . ALA A 1 126 ? 8.621 5.655 -6.588 1.00 98.50 126 ALA A C 1
ATOM 1026 O O . ALA A 1 126 ? 9.633 5.254 -6.008 1.00 98.50 126 ALA A O 1
ATOM 1027 N N . GLU A 1 127 ? 8.107 5.007 -7.637 1.00 97.81 127 GLU A N 1
ATOM 1028 C CA . GLU A 1 127 ? 8.696 3.779 -8.166 1.00 97.81 127 GLU A CA 1
ATOM 1029 C C . GLU A 1 127 ? 10.092 4.033 -8.749 1.00 97.81 127 GLU A C 1
ATOM 1031 O O . GLU A 1 127 ? 11.031 3.300 -8.435 1.00 97.81 127 GLU A O 1
ATOM 1036 N N . LEU A 1 128 ? 10.263 5.086 -9.557 1.00 97.50 128 LEU A N 1
ATOM 1037 C CA . LEU A 1 128 ? 11.569 5.465 -10.109 1.00 97.50 128 LEU A CA 1
ATOM 1038 C C . LEU A 1 128 ? 12.606 5.700 -9.007 1.00 97.50 128 LEU A C 1
ATOM 1040 O O . LEU A 1 128 ? 13.729 5.209 -9.119 1.00 97.50 128 LEU A O 1
ATOM 1044 N N . PHE A 1 129 ? 12.216 6.375 -7.926 1.00 97.62 129 PHE A N 1
ATOM 1045 C CA . PHE A 1 129 ? 13.075 6.565 -6.761 1.00 97.62 129 PHE A CA 1
ATOM 1046 C C . PHE A 1 129 ? 13.435 5.231 -6.095 1.00 97.62 129 PHE A C 1
ATOM 1048 O O . PHE A 1 129 ? 14.608 4.940 -5.878 1.00 97.62 129 PHE A O 1
ATOM 1055 N N . SER A 1 130 ? 12.447 4.373 -5.823 1.00 96.31 130 SER A N 1
ATOM 1056 C CA . SER A 1 130 ? 12.687 3.064 -5.195 1.00 96.31 130 SER A CA 1
ATOM 1057 C C . SER A 1 130 ? 13.630 2.172 -6.021 1.00 96.31 130 SER A C 1
ATOM 1059 O O . SER A 1 130 ? 14.468 1.471 -5.449 1.00 96.31 130 SER A O 1
ATOM 1061 N N . LYS A 1 131 ? 13.556 2.262 -7.358 1.00 94.69 131 LYS A N 1
ATOM 1062 C CA . LYS A 1 131 ? 14.468 1.603 -8.305 1.00 94.69 131 LYS A CA 1
ATOM 1063 C C . LYS A 1 131 ? 15.889 2.146 -8.204 1.00 94.69 131 LYS A C 1
ATOM 1065 O O . LYS A 1 131 ? 16.828 1.361 -8.125 1.00 94.69 131 LYS A O 1
ATOM 1070 N N . GLN A 1 132 ? 16.049 3.470 -8.216 1.00 95.38 132 GLN A N 1
ATOM 1071 C CA . GLN A 1 132 ? 17.358 4.131 -8.118 1.00 95.38 132 GLN A CA 1
ATOM 1072 C C . GLN A 1 132 ? 18.067 3.789 -6.803 1.00 95.38 132 GLN A C 1
ATOM 1074 O O . GLN A 1 132 ? 19.260 3.492 -6.801 1.00 95.38 132 GLN A O 1
ATOM 1079 N N . GLU A 1 133 ? 17.307 3.736 -5.712 1.00 95.62 133 GLU A N 1
ATOM 1080 C CA . GLU A 1 133 ? 17.802 3.415 -4.372 1.00 95.62 133 GLU A CA 1
ATOM 1081 C C . GLU A 1 133 ? 17.895 1.901 -4.093 1.00 95.62 133 GLU A C 1
ATOM 1083 O O . GLU A 1 133 ? 18.260 1.501 -2.990 1.00 95.62 133 GLU A O 1
ATOM 1088 N N . ASN A 1 134 ? 17.588 1.040 -5.075 1.00 93.12 134 ASN A N 1
ATOM 1089 C CA . ASN A 1 134 ? 17.615 -0.427 -4.956 1.00 93.12 134 ASN A CA 1
ATOM 1090 C C . ASN A 1 134 ? 16.822 -0.967 -3.749 1.00 93.12 134 ASN A C 1
ATOM 1092 O O . ASN A 1 134 ? 17.252 -1.903 -3.068 1.00 93.12 134 ASN A O 1
ATOM 1096 N N . LYS A 1 135 ? 15.661 -0.371 -3.466 1.00 94.00 135 LYS A N 1
ATOM 1097 C CA . LYS A 1 135 ? 14.818 -0.752 -2.328 1.00 94.00 135 LYS A CA 1
ATOM 1098 C C . LYS A 1 135 ? 13.957 -1.975 -2.632 1.00 94.00 135 LYS A C 1
ATOM 1100 O O . LYS A 1 135 ? 13.475 -2.135 -3.751 1.00 94.00 135 LYS A O 1
ATOM 1105 N N . GLY A 1 136 ? 13.715 -2.794 -1.610 1.00 93.56 136 GLY A N 1
ATOM 1106 C CA . GLY A 1 136 ? 12.795 -3.933 -1.659 1.00 93.56 136 GLY A CA 1
ATOM 1107 C C . GLY A 1 136 ? 12.963 -4.812 -2.905 1.00 93.56 136 GLY A C 1
ATOM 1108 O O . GLY A 1 136 ? 14.074 -5.268 -3.187 1.00 93.56 136 GLY A O 1
ATOM 1109 N N . ILE A 1 137 ? 11.885 -4.983 -3.678 1.00 93.00 137 ILE A N 1
ATOM 1110 C CA . ILE A 1 137 ? 11.829 -5.762 -4.934 1.00 93.00 137 ILE A CA 1
ATOM 1111 C C . ILE A 1 137 ? 12.904 -5.378 -5.966 1.00 93.00 137 ILE A C 1
ATOM 1113 O O . ILE A 1 137 ? 13.233 -6.175 -6.847 1.00 93.00 137 ILE A O 1
ATOM 1117 N N . TRP A 1 138 ? 13.454 -4.164 -5.886 1.00 90.94 138 TRP A N 1
ATOM 1118 C CA . TRP A 1 138 ? 14.448 -3.650 -6.829 1.00 90.94 138 TRP A CA 1
ATOM 1119 C C . TRP A 1 138 ? 15.885 -4.041 -6.482 1.00 90.94 138 TRP A C 1
ATOM 1121 O O . TRP A 1 138 ? 16.785 -3.810 -7.289 1.00 90.94 138 TRP A O 1
ATOM 1131 N N . ASN A 1 139 ? 16.122 -4.660 -5.324 1.00 87.25 139 ASN A N 1
ATOM 1132 C CA . ASN A 1 139 ? 17.456 -5.095 -4.936 1.00 87.25 139 ASN A CA 1
ATOM 1133 C C . ASN A 1 139 ? 17.975 -6.222 -5.863 1.00 87.25 139 ASN A C 1
ATOM 1135 O O . ASN A 1 139 ? 17.269 -7.172 -6.215 1.00 87.25 139 ASN A O 1
ATOM 1139 N N . ASN A 1 140 ? 19.240 -6.106 -6.272 1.00 62.16 140 ASN A N 1
ATOM 1140 C CA . ASN A 1 140 ? 19.842 -6.701 -7.473 1.00 62.16 140 ASN A CA 1
ATOM 1141 C C . ASN A 1 140 ? 19.944 -8.248 -7.485 1.00 62.16 140 ASN A C 1
ATOM 1143 O O . ASN A 1 140 ? 20.348 -8.826 -8.489 1.00 62.16 140 ASN A O 1
ATOM 1147 N N . GLN A 1 141 ? 19.578 -8.937 -6.398 1.00 60.88 141 GLN A N 1
ATOM 1148 C CA . GLN A 1 141 ? 19.487 -10.407 -6.363 1.00 60.88 141 GLN A CA 1
ATOM 1149 C C . GLN A 1 141 ? 18.067 -10.946 -6.613 1.00 60.88 141 GLN A C 1
ATOM 1151 O O . GLN A 1 141 ? 17.924 -12.066 -7.098 1.00 60.88 141 GLN A O 1
ATOM 1156 N N . GLN A 1 142 ? 17.023 -10.164 -6.326 1.00 57.09 142 GLN A N 1
ATOM 1157 C CA . GLN A 1 142 ? 15.617 -10.574 -6.472 1.00 57.09 142 GLN A CA 1
ATOM 1158 C C . GLN A 1 142 ? 14.992 -10.053 -7.778 1.00 57.09 142 GLN A C 1
ATOM 1160 O O . GLN A 1 142 ? 14.127 -10.715 -8.358 1.00 57.09 142 GLN A O 1
ATOM 1165 N N . SER A 1 143 ? 15.496 -8.933 -8.310 1.00 57.16 143 SER A N 1
ATOM 1166 C CA . SER A 1 143 ? 14.979 -8.289 -9.526 1.00 57.16 143 SER A CA 1
ATOM 1167 C C . SER A 1 143 ? 15.012 -9.191 -10.773 1.00 57.16 143 SER A C 1
ATOM 1169 O O . SER A 1 143 ? 14.091 -9.155 -11.585 1.00 57.16 143 SER A O 1
ATOM 1171 N N . GLU A 1 144 ? 16.018 -10.058 -10.919 1.00 61.84 144 GLU A N 1
ATOM 1172 C CA . GLU A 1 144 ? 16.126 -10.995 -12.050 1.00 61.84 144 GLU A CA 1
ATOM 1173 C C . GLU A 1 144 ? 15.091 -12.128 -12.009 1.00 61.84 144 GLU A C 1
ATOM 1175 O O . GLU A 1 144 ? 14.700 -12.653 -13.054 1.00 61.84 144 GLU A O 1
ATOM 1180 N N . ALA A 1 145 ? 14.625 -12.515 -10.821 1.00 61.88 145 ALA A N 1
ATOM 1181 C CA . ALA A 1 145 ? 13.583 -13.526 -10.677 1.00 61.88 145 ALA A CA 1
ATOM 1182 C C . ALA A 1 145 ? 12.189 -12.916 -10.895 1.00 61.88 145 ALA A C 1
ATOM 1184 O O . ALA A 1 145 ? 11.381 -13.481 -11.632 1.00 61.88 145 ALA A O 1
ATOM 1185 N N . ILE A 1 146 ? 11.955 -11.711 -10.369 1.00 63.41 146 ILE A N 1
ATOM 1186 C CA . ILE A 1 146 ? 10.674 -11.003 -10.504 1.00 63.41 146 ILE A CA 1
ATOM 1187 C C . ILE A 1 146 ? 10.432 -10.546 -11.953 1.00 63.41 146 ILE A C 1
ATOM 1189 O O . ILE A 1 146 ? 9.335 -10.725 -12.484 1.00 63.41 146 ILE A O 1
ATOM 1193 N N . LYS A 1 147 ? 11.471 -10.065 -12.659 1.00 62.75 147 LYS A N 1
ATOM 1194 C CA . LYS A 1 147 ? 11.391 -9.775 -14.106 1.00 62.75 147 LYS A CA 1
ATOM 1195 C C . LYS A 1 147 ? 10.980 -11.005 -14.923 1.00 62.75 147 LYS A C 1
ATOM 1197 O O . LYS A 1 147 ? 10.224 -10.879 -15.884 1.00 62.75 147 LYS A O 1
ATOM 1202 N N . LYS A 1 148 ? 11.462 -12.201 -14.558 1.00 61.38 148 LYS A N 1
ATOM 1203 C CA . LYS A 1 148 ? 11.110 -13.456 -15.249 1.00 61.38 148 LYS A CA 1
ATOM 1204 C C . LYS A 1 148 ? 9.660 -13.862 -15.000 1.00 61.38 148 LYS A C 1
ATOM 1206 O O . LYS A 1 148 ? 9.013 -14.369 -15.914 1.00 61.38 148 LYS A O 1
ATOM 1211 N N . GLU A 1 149 ? 9.149 -13.639 -13.795 1.00 64.50 149 GLU A N 1
ATOM 1212 C CA . GLU A 1 149 ? 7.769 -13.957 -13.424 1.00 64.50 149 GLU A CA 1
ATOM 1213 C C . GLU A 1 149 ? 6.756 -13.019 -14.096 1.00 64.50 149 GLU A C 1
ATOM 1215 O O . GLU A 1 149 ? 5.798 -13.491 -14.714 1.00 64.50 149 GLU A O 1
ATOM 1220 N N . GLN A 1 150 ? 7.031 -11.710 -14.114 1.00 63.00 150 GLN A N 1
ATOM 1221 C CA . GLN A 1 150 ? 6.225 -10.729 -14.853 1.00 63.00 150 GLN A CA 1
ATOM 1222 C C . GLN A 1 150 ? 6.217 -11.019 -16.362 1.00 63.00 150 GLN A C 1
ATOM 1224 O O . GLN A 1 150 ? 5.148 -11.129 -16.962 1.00 63.00 150 GLN A O 1
ATOM 1229 N N . ALA A 1 151 ? 7.385 -11.283 -16.962 1.00 59.78 151 ALA A N 1
ATOM 1230 C CA . ALA A 1 151 ? 7.476 -11.643 -18.378 1.00 59.78 151 ALA A CA 1
ATOM 1231 C C . ALA A 1 151 ? 6.714 -12.940 -18.719 1.00 59.78 151 ALA A C 1
ATOM 1233 O O . ALA A 1 151 ? 6.152 -13.077 -19.806 1.00 59.78 151 ALA A O 1
ATOM 1234 N N . LYS A 1 152 ? 6.660 -13.915 -17.802 1.00 57.94 152 LYS A N 1
ATOM 1235 C CA . LYS A 1 152 ? 5.885 -15.152 -17.984 1.00 57.94 152 LYS A CA 1
ATOM 1236 C C . LYS A 1 152 ? 4.375 -14.888 -17.968 1.00 57.94 152 LYS A C 1
ATOM 1238 O O . LYS A 1 152 ? 3.653 -15.497 -18.759 1.00 57.94 152 LYS A O 1
ATOM 1243 N N . ASN A 1 153 ? 3.903 -13.976 -17.118 1.00 57.09 153 ASN A N 1
ATOM 1244 C CA . ASN A 1 153 ? 2.497 -13.568 -17.088 1.00 57.09 153 ASN A CA 1
ATOM 1245 C C . ASN A 1 153 ? 2.089 -12.782 -18.342 1.00 57.09 153 ASN A C 1
ATOM 1247 O O . ASN A 1 153 ? 1.038 -13.071 -18.918 1.00 57.09 153 ASN A O 1
ATOM 1251 N N . ASP A 1 154 ? 2.942 -11.887 -18.838 1.00 57.81 154 ASP A N 1
ATOM 1252 C CA . ASP A 1 154 ? 2.683 -11.146 -20.080 1.00 57.81 154 ASP A CA 1
ATOM 1253 C C . ASP A 1 154 ? 2.623 -12.074 -21.309 1.00 57.81 154 ASP A C 1
ATOM 1255 O O . ASP A 1 154 ? 1.734 -11.952 -22.157 1.00 57.81 154 ASP A O 1
A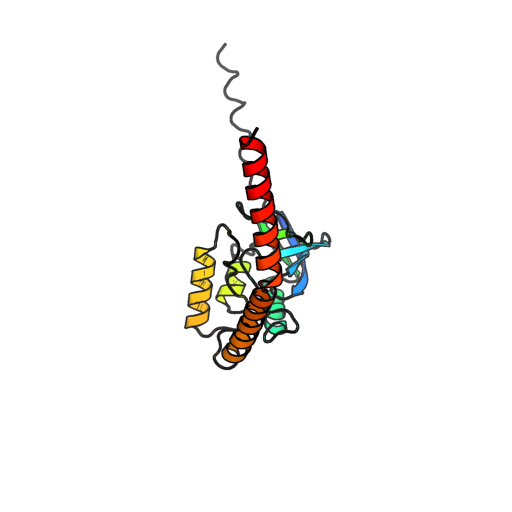TOM 1259 N N . ASN A 1 155 ? 3.489 -13.091 -21.366 1.00 55.25 155 ASN A N 1
ATOM 1260 C CA . ASN A 1 155 ? 3.447 -14.120 -22.413 1.00 55.25 155 ASN A CA 1
ATOM 1261 C C . ASN A 1 155 ? 2.172 -14.983 -22.350 1.00 55.25 155 ASN A C 1
ATOM 1263 O O . ASN A 1 155 ? 1.625 -15.369 -23.387 1.00 55.25 155 ASN A O 1
ATOM 1267 N N . ASN A 1 156 ? 1.653 -15.256 -21.149 1.00 56.31 156 ASN A N 1
ATOM 1268 C CA . ASN A 1 156 ? 0.382 -15.965 -20.983 1.00 56.31 156 ASN A CA 1
ATOM 1269 C C . ASN A 1 156 ? -0.812 -15.126 -21.468 1.00 56.31 156 ASN A C 1
ATOM 1271 O O . ASN A 1 156 ? -1.729 -15.682 -22.078 1.00 56.31 156 ASN A O 1
ATOM 1275 N N . ILE A 1 157 ? -0.786 -13.800 -21.289 1.00 56.38 157 ILE A N 1
ATOM 1276 C CA . ILE A 1 157 ? -1.795 -12.886 -21.856 1.00 56.38 157 ILE A CA 1
ATOM 1277 C C . ILE A 1 157 ? -1.767 -12.945 -23.391 1.00 56.38 157 ILE A C 1
ATOM 1279 O O . ILE A 1 157 ? -2.820 -13.051 -24.023 1.00 56.38 157 ILE A O 1
ATOM 1283 N N . PHE A 1 158 ? -0.580 -12.979 -24.002 1.00 58.09 158 PHE A N 1
ATOM 1284 C CA . PHE A 1 158 ? -0.451 -13.140 -25.456 1.00 58.09 158 PHE A CA 1
ATOM 1285 C C . PHE A 1 158 ? -0.950 -14.508 -25.954 1.00 58.09 158 PHE A C 1
ATOM 1287 O O . PHE A 1 158 ? -1.464 -14.607 -27.065 1.00 58.09 158 PHE A O 1
ATOM 1294 N N . SER A 1 159 ? -0.896 -15.557 -25.126 1.00 51.00 159 SER A N 1
ATOM 1295 C CA . SER A 1 159 ? -1.449 -16.876 -25.478 1.00 51.00 159 SER A CA 1
ATOM 1296 C C . SER A 1 159 ? -2.988 -16.913 -25.502 1.00 51.00 159 SER A C 1
ATOM 1298 O O . SER A 1 159 ? -3.580 -17.702 -26.242 1.00 51.00 159 SER A O 1
ATOM 1300 N N . TYR A 1 160 ? -3.660 -16.011 -24.776 1.00 50.34 160 TYR A N 1
ATOM 1301 C CA . TYR A 1 160 ? -5.098 -15.763 -24.951 1.00 50.34 160 TYR A CA 1
ATOM 1302 C C . TYR A 1 160 ? -5.397 -15.019 -26.255 1.00 50.34 160 TYR A C 1
ATOM 1304 O O . TYR A 1 160 ? -6.465 -15.195 -26.843 1.00 50.34 160 TYR A O 1
ATOM 1312 N N . PHE A 1 161 ? -4.432 -14.262 -26.775 1.00 54.81 161 PHE A N 1
ATOM 1313 C CA . PHE A 1 161 ? -4.459 -13.712 -28.127 1.00 54.81 161 PHE A CA 1
ATOM 1314 C C . PHE A 1 161 ? -4.024 -14.765 -29.166 1.00 54.81 161 PHE A C 1
ATOM 1316 O O . PHE A 1 161 ? -3.207 -14.526 -30.049 1.00 54.81 161 PHE A O 1
ATOM 1323 N N . THR A 1 162 ? -4.547 -15.986 -29.058 1.00 55.62 162 THR A N 1
ATOM 1324 C CA . THR A 1 162 ? -4.266 -17.060 -30.013 1.00 55.62 162 THR A CA 1
ATOM 1325 C C . THR A 1 162 ? -5.114 -16.925 -31.275 1.00 55.62 162 THR A C 1
ATOM 1327 O O . THR A 1 162 ? -6.226 -16.396 -31.258 1.00 55.62 162 THR A O 1
ATOM 1330 N N . PHE A 1 163 ? -4.592 -17.486 -32.372 1.00 57.38 163 PHE A N 1
ATOM 1331 C CA . PHE A 1 163 ? -5.161 -17.586 -33.728 1.00 57.38 163 PHE A CA 1
ATOM 1332 C C . PHE A 1 163 ? -6.682 -17.852 -33.776 1.00 57.38 163 PHE A C 1
ATOM 1334 O O . PHE A 1 163 ? -7.379 -17.395 -34.679 1.00 57.38 163 PHE A O 1
ATOM 1341 N N . LYS A 1 164 ? -7.218 -18.536 -32.758 1.00 52.78 164 LYS A N 1
ATOM 1342 C CA . LYS A 1 164 ? -8.646 -18.811 -32.577 1.00 52.78 164 LYS A CA 1
ATOM 1343 C C . LYS A 1 164 ? -9.499 -17.534 -32.504 1.00 52.78 164 LYS A C 1
ATOM 1345 O O . LYS A 1 164 ? -10.554 -17.491 -33.127 1.00 52.78 164 LYS A O 1
ATOM 1350 N N . ASN A 1 165 ? -9.032 -16.484 -31.824 1.00 58.41 165 ASN A N 1
ATOM 1351 C CA . ASN A 1 165 ? -9.751 -15.209 -31.718 1.00 58.41 165 ASN A CA 1
ATOM 1352 C C . ASN A 1 165 ? -9.700 -14.399 -33.021 1.00 58.41 165 ASN A C 1
ATOM 1354 O O . ASN A 1 165 ? -10.693 -13.773 -33.379 1.00 58.41 165 ASN A O 1
ATOM 1358 N N . VAL A 1 166 ? -8.597 -14.481 -33.775 1.00 68.12 166 VAL A N 1
ATOM 1359 C CA . VAL A 1 166 ? -8.466 -13.858 -35.107 1.00 68.12 166 VAL A CA 1
ATOM 1360 C C . VAL A 1 166 ? -9.409 -14.511 -36.122 1.00 68.12 166 VAL A C 1
ATOM 1362 O O . VAL A 1 166 ? -10.042 -13.820 -36.916 1.00 68.12 166 VAL A O 1
ATOM 1365 N N . ILE A 1 167 ? -9.562 -15.839 -36.076 1.00 69.88 167 ILE A N 1
ATOM 1366 C CA . ILE A 1 167 ? -10.515 -16.548 -36.942 1.00 69.88 167 ILE A CA 1
ATOM 1367 C C . ILE A 1 167 ? -11.951 -16.133 -36.611 1.00 69.88 167 ILE A C 1
ATOM 1369 O O . ILE A 1 167 ? -12.730 -15.844 -37.520 1.00 69.88 167 ILE A O 1
ATOM 1373 N N . VAL A 1 168 ? -12.316 -16.076 -35.327 1.00 69.00 168 VAL A N 1
ATOM 1374 C CA . VAL A 1 168 ? -13.684 -15.727 -34.914 1.00 69.00 168 VAL A CA 1
ATOM 1375 C C . VAL A 1 168 ? -14.033 -14.294 -35.324 1.00 69.00 168 VAL A C 1
ATOM 1377 O O . VAL A 1 168 ? -15.099 -14.077 -35.899 1.00 69.00 168 VAL A O 1
ATOM 1380 N N . THR A 1 169 ? -13.134 -13.326 -35.127 1.00 71.56 169 THR A N 1
ATOM 1381 C CA . THR A 1 169 ? -13.382 -11.931 -35.533 1.00 71.56 169 THR A CA 1
ATOM 1382 C C . THR A 1 169 ? -13.451 -11.772 -37.050 1.00 71.56 169 THR A C 1
ATOM 1384 O O . THR A 1 169 ?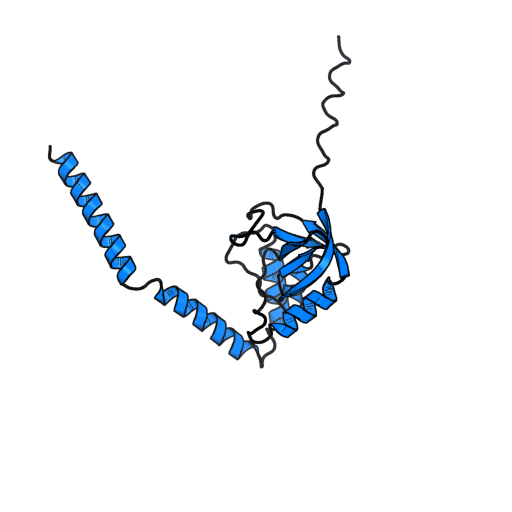 -14.353 -11.092 -37.542 1.00 71.56 169 THR A O 1
ATOM 1387 N N . ALA A 1 170 ? -12.586 -12.454 -37.808 1.00 78.50 170 ALA A N 1
ATOM 1388 C CA . ALA A 1 170 ? -12.644 -12.452 -39.270 1.00 78.50 170 ALA A CA 1
ATOM 1389 C C . ALA A 1 170 ? -13.956 -13.058 -39.798 1.00 78.50 170 ALA A C 1
ATOM 1391 O O . ALA A 1 170 ? -14.551 -12.522 -40.731 1.00 78.50 170 ALA A O 1
ATOM 1392 N N . SER A 1 171 ? -14.449 -14.126 -39.162 1.00 77.12 171 SER A N 1
ATOM 1393 C CA . SER A 1 171 ? -15.717 -14.782 -39.518 1.00 77.12 171 SER A CA 1
ATOM 1394 C C . SER A 1 171 ? -16.917 -13.856 -39.309 1.00 77.12 171 SER A C 1
ATOM 1396 O O . SER A 1 171 ? -17.777 -13.739 -40.181 1.00 77.12 171 SER A O 1
ATOM 1398 N N . VAL A 1 172 ? -16.963 -13.163 -38.166 1.00 79.69 172 VAL A N 1
ATOM 1399 C CA . VAL A 1 172 ? -18.035 -12.207 -37.841 1.00 79.69 172 VAL A CA 1
ATOM 1400 C C . VAL A 1 172 ? -18.011 -11.014 -38.796 1.00 79.69 172 VAL A C 1
ATOM 1402 O O . VAL A 1 172 ? -19.059 -10.611 -39.297 1.00 79.69 172 VAL A O 1
ATOM 1405 N N . LEU A 1 173 ? -16.826 -10.485 -39.112 1.00 86.81 173 LEU A N 1
ATOM 1406 C CA . LEU A 1 173 ? -16.685 -9.370 -40.048 1.00 86.81 173 LEU A CA 1
ATOM 1407 C C . LEU A 1 173 ? -17.141 -9.753 -41.464 1.00 86.81 173 LEU A C 1
ATOM 1409 O O . LEU A 1 173 ? -17.830 -8.976 -42.123 1.00 86.81 173 LEU A O 1
ATOM 1413 N N . LEU A 1 174 ? -16.818 -10.967 -41.915 1.00 88.31 174 LEU A N 1
ATOM 1414 C CA . LEU A 1 174 ? -17.199 -11.460 -43.239 1.00 88.31 174 LEU A CA 1
ATOM 1415 C C . LEU A 1 174 ? -18.719 -11.661 -43.356 1.00 88.31 174 LEU A C 1
ATOM 1417 O O . LEU A 1 174 ? -19.305 -11.306 -44.379 1.00 88.31 174 LEU A O 1
ATOM 1421 N N . LEU A 1 175 ? -19.374 -12.139 -42.291 1.00 89.94 175 LEU A N 1
ATOM 1422 C CA . LEU A 1 175 ? -20.837 -12.238 -42.220 1.00 89.94 175 LEU A CA 1
ATOM 1423 C C . LEU A 1 175 ? -21.518 -10.863 -42.220 1.00 89.94 175 LEU A C 1
ATOM 1425 O O . LEU A 1 175 ? -22.530 -10.689 -42.898 1.00 89.94 175 LEU A O 1
ATOM 1429 N N . LEU A 1 176 ? -20.960 -9.876 -41.513 1.00 87.25 176 LEU A N 1
ATOM 1430 C CA . LEU A 1 176 ? -21.481 -8.504 -41.518 1.00 87.25 176 LEU A CA 1
ATOM 1431 C C . LEU A 1 176 ? -21.365 -7.863 -42.905 1.00 87.25 176 LEU A C 1
ATOM 1433 O O . LEU A 1 176 ? -22.336 -7.291 -43.397 1.00 87.25 176 LEU A O 1
ATOM 1437 N N . ILE A 1 177 ? -20.214 -8.010 -43.567 1.00 90.94 177 ILE A N 1
ATOM 1438 C CA . ILE A 1 177 ? -20.000 -7.502 -44.930 1.00 90.94 177 ILE A CA 1
ATOM 1439 C C . ILE A 1 177 ? -20.958 -8.182 -45.918 1.00 90.94 177 ILE A C 1
ATOM 1441 O O . ILE A 1 177 ? -21.576 -7.501 -46.736 1.00 90.94 177 ILE A O 1
ATOM 1445 N N . ALA A 1 178 ? -21.134 -9.504 -45.825 1.00 89.06 178 ALA A N 1
ATOM 1446 C CA . ALA A 1 178 ? -22.070 -10.243 -46.672 1.00 89.06 178 ALA A CA 1
ATOM 1447 C C . ALA A 1 178 ? -23.530 -9.815 -46.442 1.00 89.06 178 ALA A C 1
ATOM 1449 O O . ALA A 1 178 ? -24.278 -9.639 -47.406 1.00 89.06 178 ALA A O 1
ATOM 1450 N N . GLY A 1 179 ? -23.925 -9.597 -45.183 1.00 87.69 179 GLY A N 1
ATOM 1451 C CA . GLY A 1 179 ? -25.252 -9.094 -44.824 1.00 87.69 179 GLY A CA 1
ATOM 1452 C C . GLY A 1 179 ? -25.523 -7.700 -45.391 1.00 87.69 179 GLY A C 1
ATOM 1453 O O . GLY A 1 179 ? -26.566 -7.483 -46.005 1.00 87.69 179 GLY A O 1
ATOM 1454 N N . ILE A 1 180 ? -24.559 -6.781 -45.264 1.00 88.31 180 ILE A N 1
ATOM 1455 C CA . ILE A 1 180 ? -24.641 -5.434 -45.849 1.00 88.31 180 ILE A CA 1
ATOM 1456 C C . ILE A 1 180 ? -24.738 -5.518 -47.380 1.00 88.31 180 ILE A C 1
ATOM 1458 O O . ILE A 1 180 ? -25.618 -4.895 -47.970 1.00 88.31 180 ILE A O 1
ATOM 1462 N N . TYR A 1 181 ? -23.895 -6.322 -48.035 1.00 90.50 181 TYR A N 1
ATOM 1463 C CA . TYR A 1 181 ? -23.939 -6.504 -49.490 1.00 90.50 181 TYR A CA 1
ATOM 1464 C C . TYR A 1 181 ? -25.306 -7.011 -49.973 1.00 90.50 181 TYR A C 1
ATOM 1466 O O . TYR A 1 181 ? -25.843 -6.501 -50.956 1.00 90.50 181 TYR A O 1
ATOM 1474 N N . TYR A 1 182 ? -25.892 -7.991 -49.279 1.00 86.50 182 TYR A N 1
ATOM 1475 C CA . TYR A 1 182 ? -27.193 -8.542 -49.657 1.00 86.50 182 TYR A CA 1
ATOM 1476 C C . TYR A 1 182 ? -28.340 -7.550 -49.422 1.00 86.50 182 TYR A C 1
ATOM 1478 O O . TYR A 1 182 ? -29.270 -7.492 -50.224 1.00 86.50 182 TYR A O 1
ATOM 1486 N N . TYR A 1 183 ? -28.257 -6.739 -48.363 1.00 85.38 183 TYR A N 1
ATOM 1487 C CA . TYR A 1 183 ? -29.236 -5.693 -48.062 1.00 85.38 183 TYR A CA 1
ATOM 1488 C C . TYR A 1 183 ? -29.313 -4.621 -49.163 1.00 85.38 183 TYR A C 1
ATOM 1490 O O . TYR A 1 183 ? -30.410 -4.215 -49.530 1.00 85.38 183 TYR A O 1
ATOM 1498 N N . TYR A 1 184 ? -28.173 -4.209 -49.731 1.00 82.56 184 TYR A N 1
ATOM 1499 C CA . TYR A 1 184 ? -28.104 -3.166 -50.770 1.00 82.56 184 TYR A CA 1
ATOM 1500 C C . TYR A 1 184 ? -28.254 -3.672 -52.215 1.00 82.56 184 TYR A C 1
ATOM 1502 O O . TYR A 1 184 ? -28.301 -2.866 -53.141 1.00 82.56 184 TYR A O 1
ATOM 1510 N N . LYS A 1 185 ? -28.306 -4.991 -52.441 1.00 81.25 185 LYS A N 1
ATOM 1511 C CA . LYS A 1 185 ? -28.509 -5.588 -53.776 1.00 81.25 185 LYS A CA 1
ATOM 1512 C C . LYS A 1 185 ? -29.994 -5.712 -54.165 1.00 81.25 185 LYS A C 1
ATOM 1514 O O . LYS A 1 185 ? -30.297 -6.164 -55.268 1.00 81.25 185 LYS A O 1
ATOM 1519 N N . LYS A 1 186 ? -30.904 -5.341 -53.265 1.00 55.41 186 LYS A N 1
ATOM 1520 C CA . LYS A 1 186 ? -32.352 -5.299 -53.488 1.00 55.41 186 LYS A CA 1
ATOM 1521 C C . LYS A 1 186 ? -32.791 -3.885 -53.849 1.00 55.41 186 LYS A C 1
ATOM 1523 O O . LYS A 1 186 ? -33.686 -3.782 -54.714 1.00 55.41 186 LYS A O 1
#

Nearest PDB structures (foldseek):
  5kix-assembly1_A  TM=9.083E-01  e=9.321E-11  Staphylococcus aureus
  4nkl-assembly1_A  TM=8.942E-01  e=9.321E-11  Staphylococcus aureus
  9cil-assembly1_A  TM=8.898E-01  e=7.709E-11  Staphylococcus aureus
  3nk9-assembly1_A  TM=9.088E-01  e=1.871E-10  Staphylococcus aureus
  4eqo-assembly1_A  TM=8.923E-01  e=1.648E-10  Staphylococcus aureus

Radius of gyration: 23.6 Å; Cα contacts (8 Å, |Δi|>4): 274; chains: 1; bounding box: 59×61×68 Å

InterPro domains:
  IPR016071 Staphylococcal nuclease (SNase-like), OB-fold 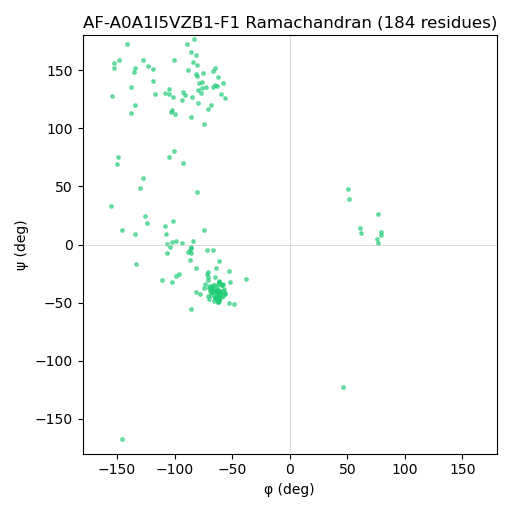[PF00565] (39-140)
  IPR016071 Staphylococcal nuclease (SNase-like), OB-fold [PS50830] (17-140)
  IPR016071 Staphylococcal nuclease (SNase-like), OB-fold [SM00318] (20-140)
  IPR035437 SNase-like, OB-fold superfamily [G3DSA:2.40.50.90] (17-146)
  IPR035437 SNase-like, OB-fold superfamily [SSF50199] (21-141)

Mean predicted aligned error: 12.92 Å